Protein AF-A0A497CEZ8-F1 (afdb_monomer)

Nearest PDB structures (foldseek):
  3cg0-assembly2_D  TM=9.594E-01  e=6.371E-15  Oleidesulfovibrio alaskensis G20
  6oec-assembly3_I  TM=8.276E-01  e=7.447E-12  Carboxydothermus hydrogenoformans Z-2901
  6oec-assembly2_F  TM=8.455E-01  e=1.167E-11  Carboxydothermus hydrogenoformans Z-2901
  6c40-assembly1_D-2  TM=9.184E-01  e=1.624E-10  Thermotoga maritima MSB8
  6oec-assembly4_K  TM=8.375E-01  e=3.709E-11  Carboxydothermus hydrogenoformans Z-2901

pLDDT: mean 87.85, std 12.71, range [34.12, 98.44]

Solvent-accessible surface area (backbone atoms only — not comparable to full-atom values): 10822 Å² total; per-residue (Å²): 135,85,84,74,83,71,77,64,54,32,33,36,37,31,35,57,50,64,68,60,40,50,51,52,46,51,48,42,45,76,72,62,35,42,67,79,48,76,32,47,29,16,66,52,40,42,56,47,41,75,73,66,62,42,68,32,34,42,30,29,51,79,29,48,77,95,35,32,25,53,61,25,47,46,53,33,38,75,74,67,70,38,46,38,31,38,40,38,77,85,84,49,69,69,59,53,58,57,44,55,76,57,65,56,49,36,76,46,57,64,81,77,49,63,68,59,51,50,54,43,49,55,51,21,52,51,51,48,52,51,55,51,50,50,53,50,51,53,50,50,52,50,54,50,54,59,65,44,89,58,65,45,74,44,56,55,97,85,41,30,22,72,43,50,23,64,49,28,22,70,74,54,71,44,51,48,90,75,40,48,73,34,52,44,74,81,61,50,77,83,77,76,83,79,126

Sequence (195 aa):
MNENNEIETRILIAEDELIVGKSIRNTLTSLGYNVLGIVTSGEEVVRQAGKMLPDIVLMDIKLKGEVDGIEATHQIQCHFNIPVIYLTDFSDDAILQRAKLTEPFGYTIKPINGRELLTTIEMALYRHKLETRLKESEQWLNATLHSIGDAVIATDNIGQIIFINPVAEGLTGWKQADAVGRDLAEVFHVVNEIS

Secondary structure (DSSP, 8-state):
---------EEEEE-S-HHHHHHHHHHHHHTT-EEEEEE-BHHHHHHHHHHH--SEEEEESS-BSSS-HHHHHHHHHHHH---EEEEE-S--HHHHHHHHTT--SEEEESSPPHHHHHHHHHHHHHHHHHHHHHHHHHHHHHHHHHH-SS--EEE-TTSBEEEE-HHHHHHH---HHHHTTSBHHHH--------

Structure (mmCIF, N/CA/C/O backbone):
data_AF-A0A497CEZ8-F1
#
_entry.id   AF-A0A497CEZ8-F1
#
loop_
_atom_site.group_PDB
_atom_site.id
_atom_site.type_symbol
_atom_site.label_atom_id
_atom_site.label_alt_id
_atom_site.label_comp_id
_atom_site.label_asym_id
_atom_site.label_entity_id
_atom_site.label_seq_id
_atom_site.pdbx_PDB_ins_code
_atom_site.Cartn_x
_atom_site.Cartn_y
_atom_site.Cartn_z
_atom_site.occupancy
_atom_site.B_iso_or_equiv
_atom_site.auth_seq_id
_atom_site.auth_comp_id
_atom_site.auth_asym_id
_atom_site.auth_atom_id
_atom_site.pdbx_PDB_model_num
ATOM 1 N N . MET A 1 1 ? -19.338 29.079 -9.165 1.00 34.38 1 MET A N 1
ATOM 2 C CA . MET A 1 1 ? -19.866 27.877 -8.489 1.00 34.38 1 MET A CA 1
ATOM 3 C C . MET A 1 1 ? -18.941 26.761 -8.917 1.00 34.38 1 MET A C 1
ATOM 5 O O . MET A 1 1 ? -18.851 26.510 -10.109 1.00 34.38 1 MET A O 1
ATOM 9 N N . ASN A 1 2 ? -18.113 26.275 -7.995 1.00 34.12 2 ASN A N 1
ATOM 10 C CA . ASN A 1 2 ? -16.998 25.388 -8.314 1.00 34.12 2 ASN A CA 1
ATOM 11 C C . ASN A 1 2 ? -17.513 23.951 -8.389 1.00 34.12 2 ASN A C 1
ATOM 13 O O . ASN A 1 2 ? -17.847 23.373 -7.361 1.00 34.12 2 ASN A O 1
ATOM 17 N N . GLU A 1 3 ? -17.565 23.393 -9.593 1.00 41.97 3 GLU A N 1
ATOM 18 C CA . GLU A 1 3 ? -17.716 21.956 -9.822 1.00 41.97 3 GLU A CA 1
ATOM 19 C C . GLU A 1 3 ? -16.319 21.324 -9.896 1.00 41.97 3 GLU A C 1
ATOM 21 O O . GLU A 1 3 ? -15.854 20.916 -10.955 1.00 41.97 3 GLU A O 1
ATOM 26 N N . ASN A 1 4 ? -15.619 21.270 -8.761 1.00 41.50 4 ASN A N 1
ATOM 27 C CA . ASN A 1 4 ? -14.572 20.268 -8.581 1.00 41.50 4 ASN A CA 1
ATOM 28 C C . ASN A 1 4 ? -15.264 19.063 -7.958 1.00 41.50 4 ASN A C 1
ATOM 30 O O . ASN A 1 4 ? -15.495 19.026 -6.753 1.00 41.50 4 ASN A O 1
ATOM 34 N N . ASN A 1 5 ? -15.653 18.106 -8.795 1.00 42.56 5 ASN A N 1
ATOM 35 C CA . ASN A 1 5 ? -16.076 16.791 -8.339 1.00 42.56 5 ASN A CA 1
ATOM 36 C C . ASN A 1 5 ? -14.821 16.057 -7.829 1.00 42.56 5 ASN A C 1
ATOM 38 O O . ASN A 1 5 ? -14.228 15.255 -8.549 1.00 42.56 5 ASN A O 1
ATOM 42 N N . GLU A 1 6 ? -14.334 16.429 -6.642 1.00 60.81 6 GLU A N 1
ATOM 43 C CA . GLU A 1 6 ? -13.279 15.686 -5.956 1.00 60.81 6 GLU A CA 1
ATOM 44 C C . GLU A 1 6 ? -13.841 14.302 -5.639 1.00 60.81 6 GLU A C 1
ATOM 46 O O . GLU A 1 6 ? -14.823 14.163 -4.913 1.00 60.81 6 GLU A O 1
ATOM 51 N N . ILE A 1 7 ? -13.263 13.276 -6.265 1.00 65.25 7 ILE A N 1
ATOM 52 C CA . ILE A 1 7 ? -13.633 11.889 -5.999 1.00 65.25 7 ILE A CA 1
ATOM 53 C C . ILE A 1 7 ? -13.328 11.627 -4.525 1.00 65.25 7 ILE A C 1
ATOM 55 O O . ILE A 1 7 ? -12.172 11.672 -4.102 1.00 65.25 7 ILE A O 1
ATOM 59 N N . GLU A 1 8 ? -14.382 11.388 -3.750 1.00 85.94 8 GLU A N 1
ATOM 60 C CA . GLU A 1 8 ? -14.285 11.096 -2.326 1.00 85.94 8 GLU A CA 1
ATOM 61 C C . GLU A 1 8 ? -13.485 9.802 -2.145 1.00 85.94 8 GLU A C 1
ATOM 63 O O . GLU A 1 8 ? -13.902 8.732 -2.593 1.00 85.94 8 GLU A O 1
ATOM 68 N N . THR A 1 9 ? -12.307 9.909 -1.530 1.00 95.00 9 THR A N 1
ATOM 69 C CA . THR A 1 9 ? -11.383 8.780 -1.372 1.00 95.00 9 THR A CA 1
ATOM 70 C C . THR A 1 9 ? -12.036 7.678 -0.535 1.00 95.00 9 THR A C 1
ATOM 72 O O . THR A 1 9 ? -12.517 7.917 0.578 1.00 95.00 9 THR A O 1
ATOM 75 N N . ARG A 1 10 ? -12.045 6.462 -1.085 1.00 97.62 10 ARG A N 1
ATOM 76 C CA . ARG A 1 10 ? -12.725 5.276 -0.562 1.00 97.62 10 ARG A CA 1
ATOM 77 C C . ARG A 1 10 ? -11.764 4.425 0.255 1.00 97.62 10 ARG A C 1
ATOM 79 O O . ARG A 1 10 ? -10.815 3.856 -0.278 1.00 97.62 10 ARG A O 1
ATOM 86 N N . ILE A 1 11 ? -12.049 4.281 1.542 1.00 98.12 11 ILE A N 1
ATOM 87 C CA . ILE A 1 11 ? -11.175 3.611 2.505 1.00 98.12 11 ILE A CA 1
ATOM 88 C C . ILE A 1 11 ? -11.836 2.337 3.023 1.00 98.12 11 ILE A C 1
ATOM 90 O O . ILE A 1 11 ? -12.992 2.353 3.452 1.00 98.12 11 ILE A O 1
ATOM 94 N N . LEU A 1 12 ? -11.088 1.236 3.033 1.00 98.44 12 LEU A N 1
ATOM 95 C CA . LEU A 1 12 ? -11.460 0.013 3.747 1.00 98.44 12 LEU A CA 1
ATOM 96 C C . LEU A 1 12 ? -10.623 -0.104 5.026 1.00 98.44 12 LEU A C 1
ATOM 98 O O . LEU A 1 12 ? -9.414 0.109 4.995 1.00 98.44 12 LEU A O 1
ATOM 102 N N . ILE A 1 13 ? -11.260 -0.442 6.148 1.00 98.00 13 ILE A N 1
ATOM 103 C CA . ILE A 1 13 ? -10.585 -0.596 7.443 1.00 98.00 13 ILE A CA 1
ATOM 104 C C . ILE A 1 13 ? -10.602 -2.069 7.837 1.00 98.00 13 ILE A C 1
ATOM 106 O O . ILE A 1 13 ? -11.680 -2.658 7.907 1.00 98.00 13 ILE A O 1
ATOM 110 N N . ALA A 1 14 ? -9.442 -2.636 8.148 1.00 97.12 14 ALA A N 1
ATOM 111 C CA . ALA A 1 14 ? -9.300 -3.951 8.753 1.00 97.12 14 ALA A CA 1
ATOM 112 C C . ALA A 1 14 ? -8.812 -3.815 10.197 1.00 97.12 14 ALA A C 1
ATOM 114 O O . ALA A 1 14 ? -7.693 -3.378 10.442 1.00 97.12 14 ALA A O 1
ATOM 115 N N . GLU A 1 15 ? -9.680 -4.154 11.141 1.00 95.50 15 GLU A N 1
ATOM 116 C CA . GLU A 1 15 ? -9.483 -3.979 12.578 1.00 95.50 15 GLU A CA 1
ATOM 117 C C . GLU A 1 15 ? -10.325 -5.029 13.308 1.00 95.50 15 GLU A C 1
ATOM 119 O O . GLU A 1 15 ? -11.539 -5.113 13.095 1.00 95.50 15 GLU A O 1
ATOM 124 N N . ASP A 1 16 ? -9.703 -5.848 14.154 1.00 93.94 16 ASP A N 1
ATOM 125 C CA . ASP A 1 16 ? -10.392 -6.947 14.834 1.00 93.94 16 ASP A CA 1
ATOM 126 C C . ASP A 1 16 ? -11.248 -6.453 16.020 1.00 93.94 16 ASP A C 1
ATOM 128 O O . ASP A 1 16 ? -12.229 -7.104 16.404 1.00 93.94 16 ASP A O 1
ATOM 132 N N . GLU A 1 17 ? -10.935 -5.272 16.559 1.00 93.00 17 GLU A N 1
ATOM 133 C CA . GLU A 1 17 ? -11.707 -4.581 17.585 1.00 93.00 17 GLU A CA 1
ATOM 134 C C . GLU A 1 17 ? -12.710 -3.578 16.990 1.00 93.00 17 GLU A C 1
ATOM 136 O O . GLU A 1 17 ? -12.404 -2.424 16.678 1.00 93.00 17 GLU A O 1
ATOM 141 N N . LEU A 1 18 ? -13.989 -3.967 16.921 1.00 91.38 18 LEU A N 1
ATOM 142 C CA . LEU A 1 18 ? -15.053 -3.132 16.337 1.00 91.38 18 LEU A CA 1
ATOM 143 C C . LEU A 1 18 ? -15.169 -1.725 16.946 1.00 91.38 18 LEU A C 1
ATOM 145 O O . LEU A 1 18 ? -15.610 -0.802 16.262 1.00 91.38 18 LEU A O 1
ATOM 149 N N . ILE A 1 19 ? -14.837 -1.543 18.226 1.00 93.88 19 ILE A N 1
ATOM 150 C CA . ILE A 1 19 ? -14.881 -0.225 18.879 1.00 93.88 19 ILE A CA 1
ATOM 151 C C . ILE A 1 19 ? -13.784 0.679 18.310 1.00 93.88 19 ILE A C 1
ATOM 153 O O . ILE A 1 19 ? -14.072 1.819 17.938 1.00 93.88 19 ILE A O 1
ATOM 157 N N . VAL A 1 20 ? -12.563 0.151 18.182 1.00 93.00 20 VAL A N 1
ATOM 158 C CA . VAL A 1 20 ? -11.427 0.848 17.572 1.00 93.00 20 VAL A CA 1
ATOM 159 C C . VAL A 1 20 ? -11.763 1.177 16.120 1.00 93.00 20 VAL A C 1
ATOM 161 O O . VAL A 1 20 ? -11.738 2.346 15.741 1.00 93.00 20 VAL A O 1
ATOM 164 N N . GLY A 1 21 ? -12.246 0.202 15.345 1.00 94.69 21 GLY A N 1
ATOM 165 C CA . GLY A 1 21 ? -12.609 0.413 13.941 1.00 94.69 21 GLY A CA 1
ATOM 166 C C . GLY A 1 21 ? -13.691 1.482 13.757 1.00 94.69 21 GLY A C 1
ATOM 167 O O . GLY A 1 21 ? -13.606 2.318 12.856 1.00 94.69 21 GLY A O 1
ATOM 168 N N . LYS A 1 22 ? -14.702 1.521 14.640 1.00 95.75 22 LYS A N 1
ATOM 169 C CA . LYS A 1 22 ? -15.736 2.573 14.633 1.00 95.75 22 LYS A CA 1
ATOM 170 C C . LYS A 1 22 ? -15.159 3.948 14.965 1.00 95.75 22 LYS A C 1
ATOM 172 O O . LYS A 1 22 ? -15.581 4.925 14.352 1.00 95.75 22 LYS A O 1
ATOM 177 N N . SER A 1 23 ? -14.218 4.026 15.905 1.00 94.38 23 SER A N 1
ATOM 178 C CA . SER A 1 23 ? -13.517 5.269 16.243 1.00 94.38 23 SER A CA 1
ATOM 179 C C . SER A 1 23 ? -12.753 5.812 15.033 1.00 94.38 23 SER A C 1
ATOM 181 O O . SER A 1 23 ? -12.954 6.958 14.636 1.00 94.38 23 SER A O 1
ATOM 183 N N . ILE A 1 24 ? -11.975 4.952 14.368 1.00 94.44 24 ILE A N 1
ATOM 184 C CA . ILE A 1 24 ? -11.211 5.298 13.161 1.00 94.44 24 ILE A CA 1
ATOM 185 C C . ILE A 1 24 ? -12.146 5.766 12.050 1.00 94.44 24 ILE A C 1
ATOM 187 O O . ILE A 1 24 ? -11.930 6.824 11.461 1.00 94.44 24 ILE A O 1
ATOM 191 N N . ARG A 1 25 ? -13.229 5.020 11.800 1.00 96.06 25 ARG A N 1
ATOM 192 C CA . ARG A 1 25 ? -14.236 5.400 10.809 1.00 96.06 25 ARG A CA 1
ATOM 193 C C . ARG A 1 25 ? -14.814 6.783 11.085 1.00 96.06 25 ARG A C 1
ATOM 195 O O . ARG A 1 25 ? -14.951 7.563 10.149 1.00 96.06 25 ARG A O 1
ATOM 202 N N . ASN A 1 26 ? -15.168 7.087 12.332 1.00 94.81 26 ASN A N 1
ATOM 203 C CA . ASN A 1 26 ? -15.728 8.391 12.686 1.00 94.81 26 ASN A CA 1
ATOM 204 C C . ASN A 1 26 ? -14.718 9.515 12.420 1.00 94.81 26 ASN A C 1
ATOM 206 O O . ASN A 1 26 ? -15.088 10.531 11.834 1.00 94.81 26 ASN A O 1
ATOM 210 N N . THR A 1 27 ? -13.448 9.306 12.780 1.00 93.19 27 THR A N 1
ATOM 211 C CA . THR A 1 27 ? -12.358 10.243 12.475 1.00 93.19 27 THR A CA 1
ATOM 212 C C . THR A 1 27 ? -12.236 10.465 10.968 1.00 93.19 27 THR A C 1
ATOM 214 O O . THR A 1 27 ? -12.302 11.604 10.521 1.00 93.19 27 THR A O 1
ATOM 217 N N . LEU A 1 28 ? -12.156 9.400 10.169 1.00 94.25 28 LEU A N 1
ATOM 218 C CA . LEU A 1 28 ? -12.064 9.48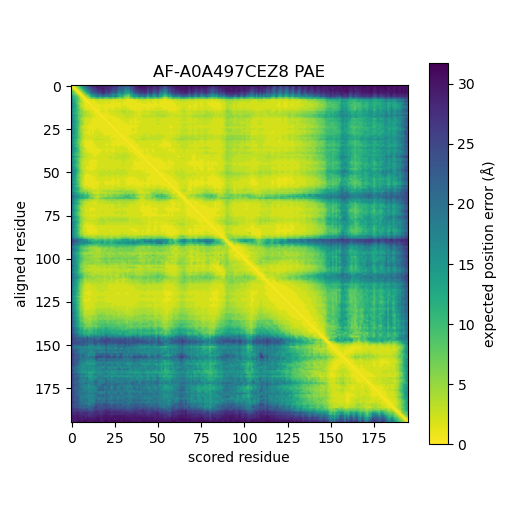6 8.706 1.00 94.25 28 LEU A CA 1
ATOM 219 C C . LEU A 1 28 ? -13.271 10.177 8.070 1.00 94.25 28 LEU A C 1
ATOM 221 O O . LEU A 1 28 ? -13.105 11.063 7.238 1.00 94.25 28 LEU A O 1
ATOM 225 N N . THR A 1 29 ? -14.478 9.827 8.509 1.00 94.38 29 THR A N 1
ATOM 226 C CA . THR A 1 29 ? -15.716 10.436 8.003 1.00 94.38 29 THR A CA 1
ATOM 227 C C . THR A 1 29 ? -15.741 11.936 8.312 1.00 94.38 29 THR A C 1
ATOM 229 O O . THR A 1 29 ? -16.125 12.736 7.467 1.00 94.38 29 THR A O 1
ATOM 232 N N . SER A 1 30 ? -15.272 12.350 9.498 1.00 92.00 30 S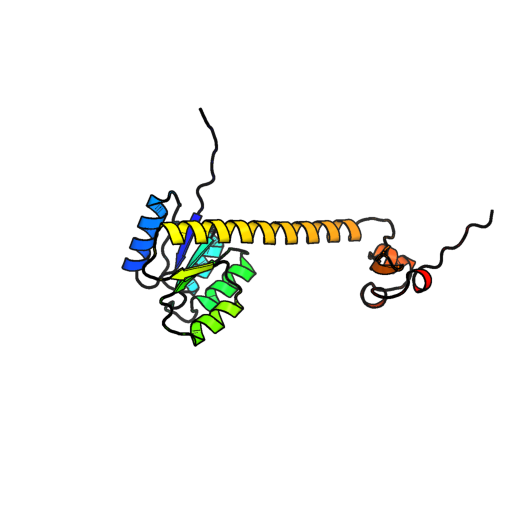ER A N 1
ATOM 233 C CA . SER A 1 30 ? -15.173 13.774 9.860 1.00 92.00 30 SER A CA 1
ATOM 234 C C . SER A 1 30 ? -14.137 14.552 9.041 1.00 92.00 30 SER A C 1
ATOM 236 O O . SER A 1 30 ? -14.226 15.774 8.949 1.00 92.00 30 SER A O 1
ATOM 238 N N . LEU A 1 31 ? -13.175 13.846 8.440 1.00 90.50 31 LEU A N 1
ATOM 239 C CA . LEU A 1 31 ? -12.157 14.396 7.547 1.00 90.50 31 LEU A CA 1
ATOM 240 C C . LEU A 1 31 ? -12.597 14.388 6.071 1.00 90.50 31 LEU A C 1
ATOM 242 O O . LEU A 1 31 ? -11.829 14.835 5.227 1.00 90.50 31 LEU A O 1
ATOM 246 N N . GLY A 1 32 ? -13.810 13.914 5.758 1.00 92.38 32 GLY A N 1
ATOM 247 C CA . GLY A 1 32 ? -14.349 13.888 4.393 1.00 92.38 32 GLY A CA 1
ATOM 248 C C . GLY A 1 32 ? -13.989 12.639 3.582 1.00 92.38 32 GLY A C 1
ATOM 249 O O . GLY A 1 32 ? -14.060 12.673 2.360 1.00 92.38 32 GLY A O 1
ATOM 250 N N . TYR A 1 33 ? -13.579 11.550 4.239 1.00 95.38 33 TYR A N 1
ATOM 251 C CA . TYR A 1 33 ? -13.316 10.269 3.579 1.00 95.38 33 TYR A CA 1
ATOM 252 C C . TYR A 1 33 ? -14.543 9.353 3.573 1.00 95.38 33 TYR A C 1
ATOM 254 O O . TYR A 1 33 ? -15.262 9.249 4.572 1.00 95.38 33 TYR A O 1
ATOM 262 N N . ASN A 1 34 ? -14.703 8.578 2.497 1.00 96.69 34 ASN A N 1
ATOM 263 C CA . ASN A 1 34 ? -15.745 7.564 2.383 1.00 96.69 34 ASN A CA 1
ATOM 264 C C . ASN A 1 34 ? -15.246 6.214 2.910 1.00 96.69 34 ASN A C 1
ATOM 266 O O . ASN A 1 34 ? -14.458 5.526 2.261 1.00 96.69 34 ASN A O 1
ATOM 270 N N . VAL A 1 35 ? -15.721 5.796 4.081 1.00 97.38 35 VAL A N 1
ATOM 271 C CA . VAL A 1 35 ? -15.361 4.491 4.649 1.00 97.38 35 VAL A CA 1
ATOM 272 C C . VAL A 1 35 ? -16.331 3.412 4.171 1.00 97.38 35 VAL A C 1
ATOM 274 O O . VAL A 1 35 ? -17.481 3.360 4.604 1.00 97.38 35 VAL A O 1
ATOM 277 N N . LEU A 1 36 ? -15.837 2.498 3.335 1.00 97.31 36 LEU A N 1
ATOM 278 C CA . LEU A 1 36 ? -16.630 1.436 2.706 1.00 97.31 36 LEU A CA 1
ATOM 279 C C . LEU A 1 36 ? -17.118 0.374 3.693 1.00 97.31 36 LEU A C 1
ATOM 281 O O . LEU A 1 36 ? -18.164 -0.243 3.494 1.00 97.31 36 LEU A O 1
ATOM 285 N N . GLY A 1 37 ? -16.346 0.135 4.750 1.00 96.50 37 GLY A N 1
ATOM 286 C CA . GLY A 1 37 ? -16.647 -0.886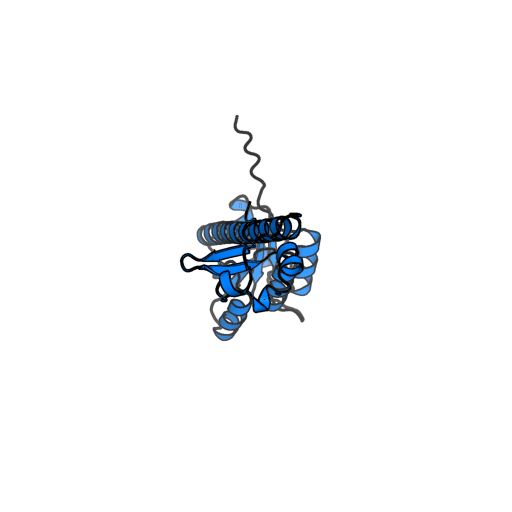 5.736 1.00 96.50 37 GLY A CA 1
ATOM 287 C C . GLY A 1 37 ? -15.524 -1.075 6.744 1.00 96.50 37 GLY A C 1
ATOM 288 O O . GLY A 1 37 ? -14.417 -0.562 6.578 1.00 96.50 37 GLY A O 1
ATOM 289 N N . ILE A 1 38 ? -15.844 -1.824 7.796 1.00 97.81 38 ILE A N 1
ATOM 290 C CA . ILE A 1 38 ? -14.877 -2.330 8.769 1.00 97.81 38 ILE A CA 1
ATOM 291 C C . ILE A 1 38 ? -14.945 -3.850 8.691 1.00 97.81 38 ILE A C 1
ATOM 293 O O . ILE A 1 38 ? -16.027 -4.424 8.834 1.00 97.81 38 ILE A O 1
ATOM 297 N N . VAL A 1 39 ? -13.804 -4.479 8.459 1.00 96.94 39 VAL A N 1
ATOM 298 C CA . VAL A 1 39 ? -13.630 -5.931 8.438 1.00 96.94 39 VAL A CA 1
ATOM 299 C C . VAL A 1 39 ? -12.720 -6.344 9.587 1.00 96.94 39 VAL A C 1
ATOM 301 O O . VAL A 1 39 ? -11.915 -5.544 10.047 1.00 96.94 39 VAL A O 1
ATOM 304 N N . THR A 1 40 ? -12.860 -7.574 10.076 1.00 95.50 40 THR A N 1
ATOM 305 C CA . THR A 1 40 ? -12.240 -7.998 11.346 1.00 95.50 40 THR A CA 1
ATOM 306 C C . THR A 1 40 ? -11.251 -9.160 11.202 1.00 95.50 40 THR A C 1
ATOM 308 O O . THR A 1 40 ? -10.800 -9.688 12.216 1.00 95.50 40 THR A O 1
ATOM 311 N N . SER A 1 41 ? -10.951 -9.608 9.976 1.00 95.56 41 SER A N 1
ATOM 312 C CA . SER A 1 41 ? -9.997 -10.695 9.700 1.00 95.56 41 SER A CA 1
ATOM 313 C C . SER A 1 41 ? -9.209 -10.452 8.409 1.00 95.56 41 SER A C 1
ATOM 315 O O . SER A 1 41 ? -9.663 -9.701 7.535 1.00 95.56 41 SER A O 1
ATOM 317 N N . GLY A 1 42 ? -8.042 -11.094 8.288 1.00 95.00 42 GLY A N 1
ATOM 318 C CA . GLY A 1 42 ? -7.172 -10.985 7.113 1.00 95.00 42 GLY A CA 1
ATOM 319 C C . GLY A 1 42 ? -7.810 -11.546 5.837 1.00 95.00 42 GLY A C 1
ATOM 320 O O . GLY A 1 42 ? -7.711 -10.961 4.761 1.00 95.00 42 GLY A O 1
ATOM 321 N N . GLU A 1 43 ? -8.557 -12.641 5.942 1.00 95.81 43 GLU A N 1
ATOM 322 C CA . GLU A 1 43 ? -9.239 -13.254 4.798 1.00 95.81 43 GLU A CA 1
ATOM 323 C C . GLU A 1 43 ? -10.375 -12.359 4.287 1.00 95.81 43 GLU A C 1
ATOM 325 O O . GLU A 1 43 ? -10.608 -12.232 3.080 1.00 95.81 43 GLU A O 1
ATOM 330 N N . GLU A 1 44 ? -11.090 -11.711 5.211 1.00 96.12 44 GLU A N 1
ATOM 331 C CA . GLU A 1 44 ? -12.191 -10.821 4.874 1.00 96.12 44 GLU A CA 1
ATOM 332 C C . GLU A 1 44 ? -11.695 -9.565 4.158 1.00 96.12 44 GLU A C 1
ATOM 334 O O . GLU A 1 44 ? -12.293 -9.167 3.155 1.00 96.12 44 GLU A O 1
ATOM 339 N N . VAL A 1 45 ? -10.601 -8.953 4.628 1.00 97.19 45 VAL A N 1
ATOM 340 C CA . VAL A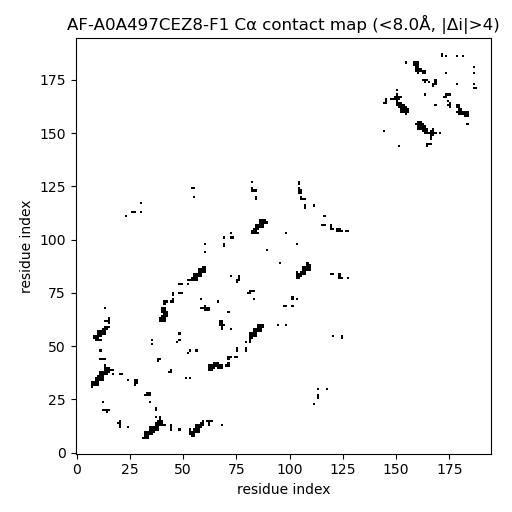 1 45 ? -10.058 -7.742 3.994 1.00 97.19 45 VAL A CA 1
ATOM 341 C C . VAL A 1 45 ? -9.566 -8.016 2.580 1.00 97.19 45 VAL A C 1
ATOM 343 O O . VAL A 1 45 ? -9.914 -7.250 1.685 1.00 97.19 45 VAL A O 1
ATOM 346 N N . VAL A 1 46 ? -8.870 -9.131 2.335 1.00 97.12 46 VAL A N 1
ATOM 347 C CA . VAL A 1 46 ? -8.439 -9.515 0.979 1.00 97.12 46 VAL A CA 1
ATOM 348 C C . VAL A 1 46 ? -9.656 -9.688 0.067 1.00 97.12 46 VAL A C 1
ATOM 350 O O . VAL A 1 46 ? -9.709 -9.138 -1.037 1.00 97.12 46 VAL A O 1
ATOM 353 N N . ARG A 1 47 ? -10.688 -10.393 0.548 1.00 97.12 47 ARG A N 1
ATOM 354 C CA . ARG A 1 47 ? -11.918 -10.631 -0.216 1.00 97.12 47 ARG A CA 1
ATOM 355 C C . ARG A 1 47 ? -12.675 -9.341 -0.534 1.00 97.12 47 ARG A C 1
ATOM 357 O O . ARG A 1 47 ? -13.180 -9.194 -1.647 1.00 97.12 47 ARG A O 1
ATOM 364 N N . GLN A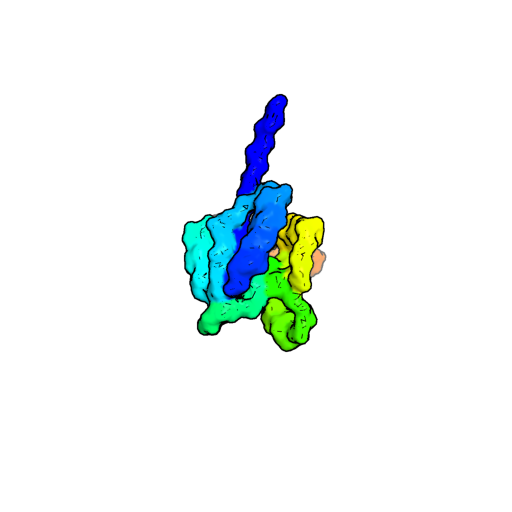 1 48 ? -12.817 -8.438 0.434 1.00 97.75 48 GLN A N 1
ATOM 365 C CA . GLN A 1 48 ? -13.544 -7.181 0.238 1.00 97.75 48 GLN A CA 1
ATOM 366 C C . GLN A 1 48 ? -12.742 -6.183 -0.593 1.00 97.75 48 GLN A C 1
ATOM 368 O O . GLN A 1 48 ? -13.334 -5.514 -1.436 1.00 97.75 48 GLN A O 1
ATOM 373 N N . ALA A 1 49 ? -11.417 -6.133 -0.440 1.00 97.75 49 ALA A N 1
ATOM 374 C CA . ALA A 1 49 ? -10.548 -5.309 -1.273 1.00 97.75 49 ALA A CA 1
ATOM 375 C C . ALA A 1 49 ? -10.709 -5.661 -2.760 1.00 97.75 49 ALA A C 1
ATOM 377 O O . ALA A 1 49 ? -10.957 -4.771 -3.568 1.00 97.75 49 ALA A O 1
ATOM 378 N N . GLY A 1 50 ? -10.708 -6.952 -3.112 1.00 96.88 50 GLY A N 1
ATOM 379 C CA . GLY A 1 50 ? -10.916 -7.387 -4.498 1.00 96.88 50 GLY A CA 1
ATOM 380 C C . GLY A 1 50 ? -12.319 -7.116 -5.057 1.00 96.88 50 GLY A C 1
ATOM 381 O O . GLY A 1 50 ? -12.480 -6.951 -6.263 1.00 96.88 50 GLY A O 1
ATOM 382 N N . LYS A 1 51 ? -13.350 -7.052 -4.202 1.00 97.12 51 LYS A N 1
ATOM 383 C CA . LYS A 1 51 ? -14.733 -6.754 -4.623 1.00 97.12 51 LYS A CA 1
ATOM 384 C C . LYS A 1 51 ? -15.007 -5.263 -4.752 1.00 97.12 51 LYS A C 1
ATOM 386 O O . LYS A 1 51 ? -15.731 -4.843 -5.649 1.00 97.12 51 LYS A O 1
ATOM 391 N N . MET A 1 52 ? -14.516 -4.486 -3.795 1.00 96.44 52 MET A N 1
ATOM 392 C CA . MET A 1 52 ? -14.867 -3.079 -3.648 1.00 96.44 52 MET A CA 1
ATOM 393 C C . MET A 1 52 ? -13.850 -2.146 -4.297 1.00 96.44 52 MET A C 1
ATOM 395 O O . MET A 1 52 ? -14.222 -1.006 -4.583 1.00 96.44 52 MET A O 1
ATOM 399 N N . LEU A 1 53 ? -12.615 -2.619 -4.504 1.00 96.19 53 LEU A N 1
ATOM 400 C CA . LEU A 1 53 ? -11.476 -1.856 -5.017 1.00 96.19 53 LEU A CA 1
ATOM 401 C C . LEU A 1 53 ? -11.369 -0.486 -4.319 1.00 96.19 53 LEU A C 1
ATOM 403 O O . LEU A 1 53 ? -11.653 0.539 -4.943 1.00 96.19 53 LEU A O 1
ATOM 407 N N . PRO A 1 54 ? -11.099 -0.459 -2.996 1.00 98.00 54 PRO A N 1
ATOM 408 C CA . PRO A 1 54 ? -10.848 0.788 -2.278 1.00 98.00 54 PRO A CA 1
ATOM 409 C C . PRO A 1 54 ? -9.600 1.494 -2.818 1.00 98.00 54 PRO A C 1
ATOM 411 O O . PRO A 1 54 ? -8.691 0.846 -3.332 1.00 98.00 54 PRO A O 1
ATOM 414 N N . ASP A 1 55 ? -9.535 2.810 -2.625 1.00 97.69 55 ASP A N 1
ATOM 415 C CA . ASP A 1 55 ? -8.360 3.613 -2.977 1.00 97.69 55 ASP A CA 1
ATOM 416 C C . ASP A 1 55 ? -7.200 3.367 -2.004 1.00 97.69 55 ASP A C 1
ATOM 418 O O . ASP A 1 55 ? -6.037 3.523 -2.365 1.00 97.69 55 ASP A O 1
ATOM 422 N N . ILE A 1 56 ? -7.509 2.988 -0.758 1.00 98.19 56 ILE A N 1
ATOM 423 C CA . ILE A 1 56 ? -6.524 2.659 0.274 1.00 98.19 56 ILE A CA 1
ATOM 424 C C . ILE A 1 56 ? -7.123 1.747 1.349 1.00 98.19 56 ILE A C 1
ATOM 426 O O . ILE A 1 56 ? -8.317 1.818 1.666 1.00 98.19 56 ILE A O 1
ATOM 430 N N . VAL A 1 57 ? -6.283 0.896 1.939 1.00 98.44 57 VAL A N 1
ATOM 431 C CA . VAL A 1 57 ? -6.644 0.055 3.088 1.00 98.44 57 VAL A CA 1
ATOM 432 C C . VAL A 1 57 ? -5.892 0.518 4.332 1.00 98.44 57 VAL A C 1
ATOM 434 O O . VAL A 1 57 ? -4.672 0.679 4.303 1.00 98.44 57 VAL A O 1
ATOM 437 N N . LEU A 1 58 ? -6.615 0.700 5.438 1.00 97.62 58 LEU A N 1
ATOM 438 C CA . LEU A 1 58 ? -6.022 0.799 6.770 1.00 97.62 58 LEU A CA 1
ATOM 439 C C . LEU A 1 58 ? -6.061 -0.580 7.418 1.00 97.62 58 LEU A C 1
ATOM 441 O O . LEU A 1 58 ? -7.138 -1.155 7.564 1.00 97.62 58 LEU A O 1
ATOM 445 N N . MET A 1 59 ? -4.901 -1.106 7.782 1.00 96.50 59 MET A N 1
ATOM 446 C CA . MET A 1 59 ? -4.728 -2.497 8.180 1.00 96.50 59 MET A CA 1
ATOM 447 C C . MET A 1 59 ? -4.132 -2.581 9.577 1.00 96.50 59 MET A C 1
ATOM 449 O O . MET A 1 59 ? -2.983 -2.192 9.771 1.00 96.50 59 MET A O 1
ATOM 453 N N . ASP A 1 60 ? -4.855 -3.131 10.546 1.00 94.25 60 ASP A N 1
ATOM 454 C CA . ASP A 1 60 ? -4.200 -3.605 11.761 1.00 94.25 60 ASP A CA 1
ATOM 455 C C . ASP A 1 60 ? -3.204 -4.713 11.409 1.00 94.25 60 ASP A C 1
ATOM 457 O O . ASP A 1 60 ? -3.514 -5.647 10.672 1.00 94.25 60 ASP A O 1
ATOM 461 N N . ILE A 1 61 ? -1.992 -4.612 11.941 1.00 90.88 61 ILE A N 1
ATOM 462 C CA . ILE A 1 61 ? -0.983 -5.651 11.784 1.00 90.88 61 ILE A CA 1
ATOM 463 C C . ILE A 1 61 ? -1.437 -6.965 12.446 1.00 90.88 61 ILE A C 1
ATOM 465 O O . ILE A 1 61 ? -1.177 -8.052 11.920 1.00 90.88 61 ILE A O 1
ATOM 469 N N . LYS A 1 62 ? -2.119 -6.885 13.594 1.00 88.88 62 LYS A N 1
ATOM 470 C CA . LYS A 1 62 ? -2.572 -8.044 14.371 1.00 88.88 62 LYS A CA 1
ATOM 471 C C . LYS A 1 62 ? -4.049 -8.322 14.103 1.00 88.88 62 LYS A C 1
ATOM 473 O O . LYS A 1 62 ? -4.914 -7.966 14.891 1.00 88.88 62 LYS A O 1
ATOM 478 N N . LEU A 1 63 ? -4.336 -9.022 13.011 1.00 88.81 63 LEU A N 1
ATOM 479 C CA . LEU A 1 63 ? -5.683 -9.529 12.745 1.00 88.81 63 LEU A CA 1
ATOM 480 C C . LEU A 1 63 ? -5.875 -10.946 13.281 1.00 88.81 63 LEU A C 1
ATOM 482 O O . LEU A 1 63 ? -4.943 -11.747 13.353 1.00 88.81 63 LEU A O 1
ATOM 486 N N . LYS A 1 64 ? -7.122 -11.255 13.637 1.00 84.06 64 LYS A N 1
ATOM 487 C CA . LYS A 1 64 ? -7.562 -12.618 13.941 1.00 84.06 64 LYS A CA 1
ATOM 488 C C . LYS A 1 64 ? -7.734 -13.406 12.640 1.00 84.06 64 LYS A C 1
ATOM 490 O O . LYS A 1 64 ? -8.166 -12.837 11.641 1.00 84.06 64 LYS A O 1
ATOM 495 N N . GLY A 1 65 ? -7.493 -14.715 12.695 1.00 84.38 65 GLY A N 1
ATOM 496 C CA . GLY A 1 65 ? -7.662 -15.625 11.557 1.00 84.38 65 GLY A CA 1
ATOM 497 C C . GLY A 1 65 ? -6.424 -16.481 11.310 1.00 84.38 65 GLY A C 1
ATOM 498 O O . GLY A 1 65 ? -5.527 -16.539 12.152 1.00 84.38 65 GLY A O 1
ATOM 499 N N . GLU A 1 66 ? -6.406 -17.155 10.163 1.00 86.19 66 GLU A N 1
ATOM 500 C CA . GLU A 1 66 ? -5.220 -17.848 9.646 1.00 86.19 66 GLU A CA 1
ATOM 501 C C . GLU A 1 66 ? -4.285 -16.861 8.938 1.00 86.19 66 GLU A C 1
ATOM 503 O O . GLU A 1 66 ? -3.065 -17.024 8.966 1.00 86.19 66 GLU A O 1
ATOM 508 N N . VAL A 1 67 ? -4.864 -15.816 8.341 1.00 89.25 67 VAL A N 1
ATOM 509 C CA . VAL A 1 67 ? -4.156 -14.737 7.653 1.00 89.25 67 VAL A CA 1
ATOM 510 C C . VAL A 1 67 ? -4.086 -13.514 8.569 1.00 89.25 67 VAL A C 1
ATOM 512 O O . VAL A 1 67 ? -5.110 -12.935 8.937 1.00 89.25 67 VAL A O 1
ATOM 515 N N . ASP A 1 68 ? -2.868 -13.105 8.930 1.00 91.81 68 ASP A N 1
ATOM 516 C CA . ASP A 1 68 ? -2.638 -11.863 9.670 1.00 91.81 68 ASP A CA 1
ATOM 517 C C . ASP A 1 68 ? -2.640 -10.631 8.742 1.00 91.81 68 ASP A C 1
ATOM 519 O O . ASP A 1 68 ? -2.761 -10.741 7.519 1.00 91.81 68 ASP A O 1
ATOM 523 N N . GLY A 1 69 ? -2.517 -9.431 9.318 1.00 93.25 69 GLY A N 1
ATOM 524 C CA . GLY A 1 69 ? -2.542 -8.189 8.544 1.00 93.25 69 GLY A CA 1
ATOM 525 C C . GLY A 1 69 ? -1.369 -8.038 7.573 1.00 93.25 69 GLY A C 1
ATOM 526 O O . GLY A 1 69 ? -1.501 -7.353 6.558 1.00 93.25 69 GLY A O 1
ATOM 527 N N . ILE A 1 70 ? -0.232 -8.685 7.845 1.00 93.88 70 ILE A N 1
ATOM 528 C CA . ILE A 1 70 ? 0.965 -8.593 7.002 1.00 93.88 70 ILE A CA 1
ATOM 529 C C . ILE A 1 70 ? 0.797 -9.462 5.762 1.00 93.88 70 ILE A C 1
ATOM 531 O O . ILE A 1 70 ? 0.984 -8.989 4.641 1.00 93.88 70 ILE A O 1
ATOM 535 N N . GLU A 1 71 ? 0.370 -10.706 5.952 1.00 94.94 71 GLU A N 1
ATOM 536 C CA . GLU A 1 71 ? 0.066 -11.614 4.850 1.00 94.94 71 GLU A CA 1
ATOM 537 C C . GLU A 1 71 ? -1.092 -11.073 3.992 1.00 94.94 71 GLU A C 1
ATOM 539 O O . GLU A 1 71 ? -1.004 -11.038 2.763 1.00 94.94 71 GLU A O 1
ATOM 544 N N . ALA A 1 72 ? -2.141 -10.536 4.626 1.00 96.31 72 ALA A N 1
ATOM 545 C CA . ALA A 1 72 ? -3.237 -9.876 3.919 1.00 96.31 72 ALA A CA 1
ATOM 546 C C . ALA A 1 72 ? -2.752 -8.692 3.064 1.00 96.31 72 ALA A C 1
ATOM 548 O O . ALA A 1 72 ? -3.191 -8.521 1.925 1.00 96.31 72 ALA A O 1
ATOM 549 N N . THR A 1 73 ? -1.828 -7.884 3.592 1.00 96.75 73 THR A N 1
ATOM 550 C CA . THR A 1 73 ? -1.245 -6.745 2.870 1.00 96.75 73 THR A CA 1
ATOM 551 C C . THR A 1 73 ? -0.484 -7.195 1.632 1.00 96.75 73 THR A C 1
ATOM 553 O O . THR A 1 73 ? -0.713 -6.642 0.556 1.00 96.75 73 THR A O 1
ATOM 556 N N . HIS A 1 74 ? 0.349 -8.232 1.757 1.00 95.31 74 HIS A N 1
ATOM 557 C CA . HIS A 1 74 ? 1.076 -8.795 0.622 1.00 95.31 74 HIS A CA 1
ATOM 558 C C . HIS A 1 74 ? 0.116 -9.225 -0.497 1.00 95.31 74 HIS A C 1
ATOM 560 O O . HIS A 1 74 ? 0.282 -8.842 -1.657 1.00 95.31 74 HIS A O 1
ATOM 566 N N . GLN A 1 75 ? -0.957 -9.939 -0.146 1.00 95.69 75 GLN A N 1
ATOM 567 C CA . GLN A 1 75 ? -1.961 -10.373 -1.117 1.00 95.69 75 GLN A CA 1
ATOM 568 C C . GLN A 1 75 ? -2.682 -9.192 -1.777 1.00 95.69 75 GLN A C 1
ATOM 570 O O . GLN A 1 75 ? -2.884 -9.210 -2.991 1.00 95.69 75 GLN A O 1
ATOM 575 N N . ILE A 1 76 ? -3.044 -8.156 -1.016 1.00 96.75 76 ILE A N 1
ATOM 576 C CA . ILE A 1 76 ? -3.735 -6.973 -1.546 1.00 96.75 76 ILE A CA 1
ATOM 577 C C . ILE A 1 76 ? -2.848 -6.198 -2.527 1.00 96.75 76 ILE A C 1
ATOM 579 O O . ILE A 1 76 ? -3.304 -5.836 -3.615 1.00 96.75 76 ILE A O 1
ATOM 583 N N . GLN A 1 77 ? -1.581 -5.979 -2.178 1.00 93.44 77 GLN A N 1
ATOM 584 C CA . GLN A 1 77 ? -0.631 -5.269 -3.034 1.00 93.44 77 GLN A CA 1
ATOM 585 C C . GLN A 1 77 ? -0.355 -6.044 -4.327 1.00 93.44 77 GLN A C 1
ATOM 587 O O . GLN A 1 77 ? -0.422 -5.464 -5.410 1.00 93.44 77 GLN A O 1
ATOM 592 N N . CYS A 1 78 ? -0.108 -7.356 -4.239 1.00 92.56 78 CYS A N 1
ATOM 593 C CA . CYS A 1 78 ? 0.208 -8.176 -5.409 1.00 92.56 78 CYS A CA 1
ATOM 594 C C . CYS A 1 78 ? -0.975 -8.356 -6.370 1.00 92.56 78 CYS A C 1
ATOM 596 O O . CYS A 1 78 ? -0.771 -8.342 -7.583 1.00 92.56 78 CYS A O 1
ATOM 598 N N . HIS A 1 79 ? -2.197 -8.531 -5.857 1.00 94.81 79 HIS A N 1
ATOM 599 C CA . HIS A 1 79 ? -3.352 -8.867 -6.699 1.00 94.81 79 HIS A CA 1
ATOM 600 C C . HIS A 1 79 ? -4.157 -7.654 -7.157 1.00 94.81 79 HIS A C 1
ATOM 602 O O . HIS A 1 79 ? -4.749 -7.696 -8.235 1.00 94.81 79 HIS A O 1
ATOM 608 N N . PHE A 1 80 ? -4.207 -6.590 -6.353 1.00 95.50 80 PHE A N 1
ATOM 609 C CA . PHE A 1 80 ? -5.095 -5.455 -6.613 1.00 95.50 80 PHE A CA 1
ATOM 610 C C . PHE A 1 80 ? -4.355 -4.132 -6.792 1.00 95.50 80 PHE A C 1
ATOM 612 O O . PHE A 1 80 ? -4.982 -3.165 -7.211 1.00 95.50 80 PHE A O 1
ATOM 619 N N . ASN A 1 81 ? -3.044 -4.084 -6.512 1.00 94.31 81 ASN A N 1
ATOM 620 C CA . ASN A 1 81 ? -2.252 -2.855 -6.544 1.00 94.31 81 ASN A CA 1
ATOM 621 C C . ASN A 1 81 ? -2.907 -1.745 -5.701 1.00 94.31 81 ASN A C 1
ATOM 623 O O . ASN A 1 81 ? -3.029 -0.616 -6.154 1.00 94.31 81 ASN A O 1
ATOM 627 N N . ILE A 1 82 ? -3.381 -2.078 -4.496 1.00 97.31 82 ILE A N 1
ATOM 628 C CA . ILE A 1 82 ? -4.003 -1.115 -3.577 1.00 97.31 82 ILE A CA 1
ATOM 629 C C . ILE A 1 82 ? -2.984 -0.753 -2.487 1.00 97.31 82 ILE A C 1
ATOM 631 O O . ILE A 1 82 ? -2.387 -1.661 -1.897 1.00 97.31 82 ILE A O 1
ATOM 635 N N . PRO A 1 83 ? -2.771 0.541 -2.185 1.00 97.44 83 PRO A N 1
ATOM 636 C CA . PRO A 1 83 ? -1.874 0.942 -1.116 1.00 97.44 83 PRO A CA 1
ATOM 637 C C . PRO A 1 83 ? -2.447 0.578 0.255 1.00 97.44 83 PRO A C 1
ATOM 639 O O . PRO A 1 83 ? -3.649 0.682 0.509 1.00 97.44 83 PRO A O 1
ATOM 642 N N . VAL A 1 84 ? -1.558 0.178 1.163 1.00 97.81 84 VAL A N 1
ATOM 643 C CA . VAL A 1 84 ? -1.906 -0.202 2.535 1.00 97.81 84 VAL A CA 1
ATOM 644 C C . VAL A 1 84 ? -1.112 0.636 3.533 1.00 97.81 84 VAL A C 1
ATOM 646 O O . VAL A 1 84 ? 0.103 0.801 3.387 1.00 97.81 84 VAL A O 1
ATOM 649 N N . ILE A 1 85 ? -1.805 1.152 4.549 1.00 96.81 85 ILE A N 1
ATOM 650 C CA . ILE A 1 85 ? -1.220 1.776 5.740 1.00 96.81 85 ILE A CA 1
ATOM 651 C C . ILE A 1 85 ? -1.443 0.841 6.921 1.00 96.81 85 ILE A C 1
ATOM 653 O O . ILE A 1 85 ? -2.577 0.441 7.189 1.00 96.81 85 ILE A O 1
ATOM 657 N N . TYR A 1 86 ? -0.379 0.542 7.660 1.00 95.38 86 TYR A N 1
ATOM 658 C CA . TYR A 1 86 ? -0.500 -0.247 8.878 1.00 95.38 86 TYR A CA 1
ATOM 659 C C . TYR A 1 86 ? -0.911 0.592 10.083 1.00 95.38 86 TYR A C 1
ATOM 661 O O . TYR A 1 86 ? -0.387 1.682 10.311 1.00 95.38 86 TYR A O 1
ATOM 669 N N . LEU A 1 87 ? -1.784 0.024 10.904 1.00 92.31 87 LEU A N 1
ATOM 670 C CA . LEU A 1 87 ? -2.132 0.499 12.233 1.00 92.31 87 LEU A CA 1
ATOM 671 C C . LEU A 1 87 ? -1.341 -0.326 13.252 1.00 92.31 87 LEU A C 1
ATOM 673 O O . LEU A 1 87 ? -1.384 -1.554 13.218 1.00 92.31 87 LEU A O 1
ATOM 677 N N . THR A 1 88 ? -0.590 0.331 14.135 1.00 87.94 88 THR A N 1
ATOM 678 C CA . THR A 1 88 ? 0.345 -0.343 15.052 1.00 87.94 88 THR A CA 1
ATOM 679 C C . THR A 1 88 ? 0.294 0.219 16.472 1.00 87.94 88 THR A C 1
ATOM 681 O O . THR A 1 88 ? 0.118 1.418 16.668 1.00 87.94 88 THR A O 1
ATOM 684 N N . ASP A 1 89 ? 0.526 -0.644 17.463 1.00 86.06 89 ASP A N 1
ATOM 685 C CA . ASP A 1 89 ? 0.736 -0.266 18.870 1.00 86.06 89 ASP A CA 1
ATOM 686 C C . ASP A 1 89 ? 2.229 -0.074 19.226 1.00 86.06 89 ASP A C 1
ATOM 688 O O . ASP A 1 89 ? 2.561 0.145 20.388 1.00 86.06 89 ASP A O 1
ATOM 692 N N . PHE A 1 90 ? 3.151 -0.211 18.256 1.00 70.88 90 PHE A N 1
ATOM 693 C CA . PHE A 1 90 ? 4.621 -0.110 18.413 1.00 70.88 90 PHE A CA 1
ATOM 694 C C . PHE A 1 90 ? 5.275 -1.030 19.464 1.00 70.88 90 PHE A C 1
ATOM 696 O O . PHE A 1 90 ? 6.469 -0.922 19.730 1.00 70.88 90 PHE A O 1
ATOM 703 N N . SER A 1 91 ? 4.528 -1.965 20.047 1.00 68.12 91 SER A N 1
ATOM 704 C CA . SER A 1 91 ? 4.984 -2.777 21.180 1.00 68.12 91 SER A CA 1
ATOM 705 C C . SER A 1 91 ? 5.859 -3.982 20.809 1.00 68.12 91 SER A C 1
ATOM 707 O O . SER A 1 91 ? 6.366 -4.648 21.709 1.00 68.12 91 SER A O 1
ATOM 709 N N . ASP A 1 92 ? 6.046 -4.277 19.517 1.00 75.88 92 ASP A N 1
ATOM 710 C CA . ASP A 1 92 ? 6.722 -5.493 19.051 1.00 75.88 92 ASP A CA 1
ATOM 711 C C . ASP A 1 92 ? 7.610 -5.238 17.817 1.00 75.88 92 ASP A C 1
ATOM 713 O O . ASP A 1 92 ? 7.135 -5.119 16.682 1.00 75.88 92 ASP A O 1
ATOM 717 N N . ASP A 1 93 ? 8.923 -5.180 18.050 1.00 79.50 93 ASP A N 1
ATOM 718 C CA . ASP A 1 93 ? 9.929 -4.971 17.005 1.00 79.50 93 ASP A CA 1
ATOM 719 C C . ASP A 1 93 ? 9.957 -6.101 15.967 1.00 79.50 93 ASP A C 1
ATOM 721 O O . ASP A 1 93 ? 10.205 -5.837 14.789 1.00 79.50 93 ASP A O 1
ATOM 725 N N . ALA A 1 94 ? 9.689 -7.354 16.353 1.00 83.69 94 ALA A N 1
ATOM 726 C CA . ALA A 1 94 ? 9.722 -8.478 15.417 1.00 83.69 94 ALA A CA 1
ATOM 727 C C . ALA A 1 94 ? 8.594 -8.361 14.384 1.00 83.69 94 ALA A C 1
ATOM 729 O O . ALA A 1 94 ? 8.801 -8.587 13.188 1.00 83.69 94 ALA A O 1
ATOM 730 N N . ILE A 1 95 ? 7.418 -7.929 14.839 1.00 83.69 95 ILE A N 1
ATOM 731 C CA . ILE A 1 95 ? 6.266 -7.657 13.981 1.00 83.69 95 ILE A CA 1
ATOM 732 C C . ILE A 1 95 ? 6.553 -6.493 13.027 1.00 83.69 95 ILE A C 1
ATOM 734 O O . ILE A 1 95 ? 6.272 -6.601 11.833 1.00 83.69 95 ILE A O 1
ATOM 738 N N . LEU A 1 96 ? 7.172 -5.411 13.511 1.00 81.88 96 LEU A N 1
ATOM 739 C CA . LEU A 1 96 ? 7.558 -4.283 12.658 1.00 81.88 96 LEU A CA 1
ATOM 740 C C . LEU A 1 96 ? 8.587 -4.681 11.595 1.00 81.88 96 LEU A C 1
ATOM 742 O O . LEU A 1 96 ? 8.490 -4.228 10.456 1.00 81.88 96 LEU A O 1
ATOM 746 N N . GLN A 1 97 ? 9.561 -5.535 11.924 1.00 85.69 97 GLN A N 1
ATOM 747 C CA . GLN A 1 97 ? 10.524 -6.021 10.930 1.00 85.69 97 GLN A CA 1
ATOM 748 C C . GLN A 1 97 ? 9.850 -6.872 9.852 1.00 85.69 97 GLN A C 1
ATOM 750 O O . GLN A 1 97 ? 10.169 -6.716 8.676 1.00 85.69 97 GLN A O 1
ATOM 755 N N . ARG A 1 98 ? 8.877 -7.713 10.222 1.00 88.12 98 ARG A N 1
ATOM 756 C CA . ARG A 1 98 ? 8.101 -8.491 9.247 1.00 88.12 98 ARG A CA 1
ATOM 757 C C . ARG A 1 98 ? 7.230 -7.590 8.367 1.00 88.12 98 ARG A C 1
ATOM 759 O O . ARG A 1 98 ? 7.196 -7.785 7.159 1.00 88.12 98 ARG A O 1
ATOM 766 N N . ALA A 1 99 ? 6.594 -6.571 8.946 1.00 86.88 99 ALA A N 1
ATOM 767 C CA . ALA A 1 99 ? 5.767 -5.611 8.212 1.00 86.88 99 ALA A CA 1
ATOM 768 C C . ALA A 1 99 ? 6.565 -4.795 7.177 1.00 86.88 99 ALA A C 1
ATOM 770 O O . ALA A 1 99 ? 6.038 -4.454 6.123 1.00 86.88 99 ALA A O 1
ATOM 771 N N . LYS A 1 100 ? 7.853 -4.519 7.425 1.00 86.88 100 LYS A N 1
ATOM 772 C CA . LYS A 1 100 ? 8.717 -3.823 6.452 1.00 86.88 100 LYS A CA 1
ATOM 773 C C . LYS A 1 100 ? 8.917 -4.601 5.155 1.00 86.88 100 LYS A C 1
ATOM 775 O O . LYS A 1 100 ? 9.125 -3.973 4.123 1.00 86.88 100 LYS A O 1
ATOM 780 N N . LEU A 1 101 ? 8.837 -5.933 5.196 1.00 88.06 101 LEU A N 1
ATOM 781 C CA . LEU A 1 101 ? 9.028 -6.783 4.016 1.00 88.06 101 LEU A CA 1
ATOM 782 C C . LEU A 1 101 ? 7.919 -6.605 2.972 1.00 88.06 101 LEU A C 1
ATOM 784 O O . LEU A 1 101 ? 8.139 -6.910 1.807 1.00 88.06 101 LEU A O 1
ATOM 788 N N . THR A 1 102 ? 6.747 -6.100 3.369 1.00 88.00 102 THR A N 1
ATOM 789 C CA . THR A 1 102 ? 5.643 -5.798 2.446 1.00 88.00 102 THR A CA 1
ATOM 790 C C . THR A 1 102 ? 5.685 -4.357 1.930 1.00 88.00 102 THR A C 1
ATOM 792 O O . THR A 1 102 ? 4.709 -3.897 1.350 1.00 88.00 102 THR A O 1
ATOM 795 N N . GLU A 1 103 ? 6.755 -3.603 2.211 1.00 89.50 103 GLU A N 1
ATOM 796 C CA . GLU A 1 103 ? 6.962 -2.215 1.764 1.00 89.50 103 GLU A CA 1
ATOM 797 C C . GLU A 1 103 ? 5.691 -1.336 1.808 1.00 89.50 103 GLU A C 1
ATOM 799 O O . GLU A 1 103 ? 5.288 -0.751 0.798 1.00 89.50 103 GLU A O 1
ATOM 804 N N . PRO A 1 104 ? 5.014 -1.238 2.967 1.00 89.69 104 PRO A N 1
ATOM 805 C CA . PRO A 1 104 ? 3.739 -0.539 3.066 1.00 89.69 104 PRO A CA 1
ATOM 806 C C . PRO A 1 104 ? 3.880 0.944 2.720 1.00 89.69 104 PRO A C 1
ATOM 808 O O . PRO A 1 104 ? 4.960 1.545 2.785 1.00 89.69 104 PRO A O 1
ATOM 811 N N . PHE A 1 105 ? 2.749 1.562 2.390 1.00 93.00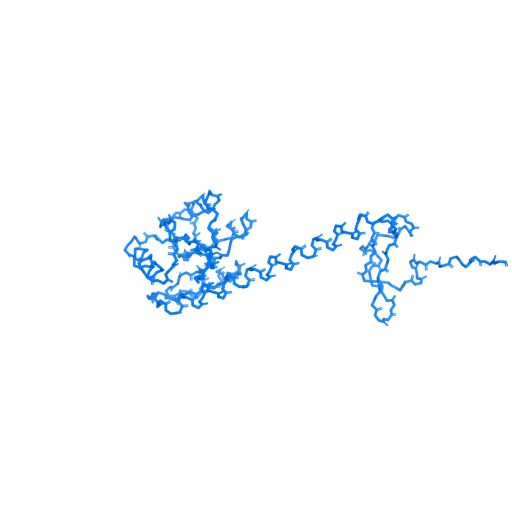 105 PHE A N 1
ATOM 812 C CA . PHE A 1 105 ? 2.704 2.969 2.001 1.00 93.00 105 PHE A CA 1
ATOM 813 C C . PHE A 1 105 ? 2.725 3.920 3.201 1.00 93.00 105 PHE A C 1
ATOM 815 O O . PHE A 1 105 ? 2.987 5.109 3.028 1.00 93.00 105 PHE A O 1
ATOM 822 N N . GLY A 1 106 ? 2.523 3.403 4.415 1.00 92.81 106 GLY A N 1
ATOM 823 C CA . GLY A 1 106 ? 2.666 4.162 5.650 1.00 92.81 106 GLY A CA 1
ATOM 824 C C . GLY A 1 106 ? 2.422 3.327 6.904 1.00 92.81 106 GLY A C 1
ATOM 825 O O . GLY A 1 106 ? 2.000 2.172 6.837 1.00 92.81 106 GLY A O 1
ATOM 826 N N . TYR A 1 107 ? 2.672 3.954 8.052 1.00 91.94 107 TYR A N 1
ATOM 827 C CA . TYR A 1 107 ? 2.369 3.430 9.381 1.00 91.94 107 TYR A CA 1
ATOM 828 C C . TYR A 1 107 ? 1.698 4.530 10.203 1.00 91.94 107 TYR A C 1
ATOM 830 O O . TYR A 1 107 ? 2.088 5.693 10.101 1.00 91.94 107 TYR A O 1
ATOM 838 N N . THR A 1 108 ? 0.736 4.159 11.042 1.00 91.12 108 THR A N 1
ATOM 839 C CA . THR A 1 108 ? 0.070 5.056 11.989 1.00 91.12 108 THR A CA 1
ATOM 840 C C . THR A 1 108 ? -0.030 4.383 13.353 1.00 91.12 108 THR A C 1
ATOM 842 O O . THR A 1 108 ? -0.376 3.204 13.456 1.00 91.12 108 THR A O 1
ATOM 845 N N . ILE A 1 109 ? 0.276 5.138 14.407 1.00 88.25 109 ILE A N 1
ATOM 846 C CA . ILE A 1 109 ? 0.276 4.635 15.785 1.00 88.25 109 ILE A CA 1
ATOM 847 C C . ILE A 1 109 ? -1.129 4.745 16.385 1.00 88.25 109 ILE A C 1
ATOM 849 O O . ILE A 1 109 ? -1.809 5.759 16.211 1.00 88.25 109 ILE A O 1
ATOM 853 N N . LYS A 1 110 ? -1.575 3.717 17.112 1.00 87.00 110 LYS A N 1
ATOM 854 C CA . LYS A 1 110 ? -2.788 3.788 17.936 1.00 87.00 110 LYS A CA 1
ATOM 855 C C . LYS A 1 110 ? -2.463 4.443 19.300 1.00 87.00 110 LYS A C 1
ATOM 857 O O . LYS A 1 110 ? -1.432 4.131 19.892 1.00 87.00 110 LYS A O 1
ATOM 862 N N . PRO A 1 111 ? -3.326 5.320 19.851 1.00 87.50 111 PRO A N 1
ATOM 863 C CA . PRO A 1 111 ? -4.610 5.768 19.316 1.00 87.50 111 PRO A CA 1
ATOM 864 C C . PRO A 1 111 ? -4.441 6.770 18.167 1.00 87.50 111 PRO A C 1
ATOM 866 O O . PRO A 1 111 ? -3.603 7.666 18.224 1.00 87.50 111 PRO A O 1
ATOM 869 N N . ILE A 1 112 ? -5.288 6.647 17.144 1.00 85.62 112 ILE A N 1
ATOM 870 C CA . ILE A 1 112 ? -5.104 7.405 15.907 1.00 85.62 112 ILE A CA 1
ATOM 871 C C . ILE A 1 112 ? -5.415 8.894 16.089 1.00 85.62 112 ILE A C 1
ATOM 873 O O . ILE A 1 112 ? -6.530 9.278 16.454 1.00 85.62 112 ILE A O 1
ATOM 877 N N . ASN A 1 113 ? -4.445 9.740 15.745 1.00 89.44 113 ASN A N 1
ATOM 878 C CA . ASN A 1 113 ? -4.635 11.176 15.602 1.00 89.44 113 ASN A CA 1
ATOM 879 C C . ASN A 1 113 ? -5.152 11.509 14.194 1.00 89.44 113 ASN A C 1
ATOM 881 O O . ASN A 1 113 ? -4.524 11.157 13.200 1.00 89.44 113 ASN A O 1
ATOM 885 N N . GLY A 1 114 ? -6.270 12.234 14.090 1.00 88.81 114 GLY A N 1
ATOM 886 C CA . GLY A 1 114 ? -6.870 12.566 12.792 1.00 88.81 114 GLY A CA 1
ATOM 887 C C . GLY A 1 114 ? -5.964 13.375 11.854 1.00 88.81 114 GLY A C 1
ATOM 888 O O . GLY A 1 114 ? -5.997 13.147 10.651 1.00 88.81 114 GLY A O 1
ATOM 889 N N . ARG A 1 115 ? -5.122 14.281 12.376 1.00 89.94 115 ARG A N 1
ATOM 890 C CA . ARG A 1 115 ? -4.181 15.053 11.541 1.00 89.94 115 ARG A CA 1
ATOM 891 C C . ARG A 1 115 ? -3.045 14.187 11.019 1.00 89.94 115 ARG A C 1
ATOM 893 O O . ARG A 1 115 ? -2.680 14.312 9.859 1.00 89.94 115 ARG A O 1
ATOM 900 N N . GLU A 1 116 ? -2.503 13.324 11.873 1.00 91.06 116 GLU A N 1
ATOM 901 C CA . GLU A 1 116 ? -1.461 12.377 11.472 1.00 91.06 116 GLU A CA 1
ATOM 902 C C . GLU A 1 116 ? -2.001 11.421 10.409 1.00 91.06 116 GLU A C 1
ATOM 904 O O . GLU A 1 116 ? -1.413 11.311 9.340 1.00 91.06 116 GLU A O 1
ATOM 909 N N . LEU A 1 117 ? -3.175 10.829 10.657 1.00 91.81 117 LEU A N 1
ATOM 910 C CA . LEU A 1 117 ? -3.825 9.917 9.722 1.00 91.81 117 LEU A CA 1
ATOM 911 C C . LEU A 1 117 ? -4.092 10.578 8.366 1.00 91.81 117 LEU A C 1
ATOM 913 O O . LEU A 1 117 ? -3.837 9.961 7.337 1.00 91.81 117 LEU A O 1
ATOM 917 N N . LEU A 1 118 ? -4.565 11.830 8.364 1.00 92.94 118 LEU A N 1
ATOM 918 C CA . LEU A 1 118 ? -4.754 12.615 7.145 1.00 92.94 118 LEU A CA 1
ATOM 919 C C . LEU A 1 118 ? -3.453 12.698 6.339 1.00 92.94 118 LEU A C 1
ATOM 921 O O . LEU A 1 118 ? -3.428 12.307 5.176 1.00 92.94 118 LEU A O 1
ATOM 925 N N . THR A 1 119 ? -2.364 13.142 6.971 1.00 93.44 119 THR A N 1
ATOM 926 C CA . THR A 1 119 ? -1.063 13.260 6.304 1.00 93.44 119 THR A CA 1
ATOM 927 C C . THR A 1 119 ? -0.551 11.906 5.812 1.00 93.44 119 THR A C 1
ATOM 929 O O . THR A 1 119 ? -0.063 11.814 4.687 1.00 93.44 119 THR A O 1
ATOM 932 N N . THR A 1 120 ? -0.685 10.838 6.606 1.00 95.12 120 THR A N 1
ATOM 933 C CA . THR A 1 120 ? -0.258 9.492 6.195 1.00 95.12 120 THR A CA 1
ATOM 934 C C . THR A 1 120 ? -1.043 9.001 4.977 1.00 95.12 120 THR A C 1
ATOM 936 O O . THR A 1 120 ? -0.436 8.457 4.057 1.00 95.12 120 THR A O 1
ATOM 939 N N . ILE A 1 121 ? -2.361 9.223 4.930 1.00 96.06 121 ILE A N 1
ATOM 940 C CA . ILE A 1 121 ? -3.214 8.844 3.792 1.00 96.06 121 ILE A CA 1
ATOM 941 C C . ILE A 1 121 ? -2.840 9.630 2.537 1.00 96.06 121 ILE A C 1
ATOM 943 O O . ILE A 1 121 ? -2.618 9.026 1.488 1.00 96.06 121 ILE A O 1
ATOM 947 N N . GLU A 1 122 ? -2.715 10.954 2.637 1.00 94.81 122 GLU A N 1
ATOM 948 C CA . GLU A 1 122 ? -2.340 11.804 1.502 1.00 94.81 122 GLU A CA 1
ATOM 949 C C . GLU A 1 122 ? -0.980 11.396 0.921 1.00 94.81 122 GLU A C 1
ATOM 951 O O . GLU A 1 122 ? -0.837 11.236 -0.294 1.00 94.81 122 GLU A O 1
ATOM 956 N N . MET A 1 123 ? 0.011 11.157 1.786 1.00 95.62 123 MET A N 1
ATOM 957 C CA . MET A 1 123 ? 1.336 10.701 1.367 1.00 95.62 123 MET A CA 1
ATOM 958 C C . MET A 1 123 ? 1.301 9.308 0.733 1.00 95.62 123 MET A C 1
ATOM 960 O O . MET A 1 123 ? 1.956 9.091 -0.288 1.00 95.62 123 MET A O 1
ATOM 964 N N . ALA A 1 124 ? 0.538 8.375 1.307 1.00 96.62 124 ALA A N 1
ATOM 965 C CA . ALA A 1 124 ? 0.404 7.017 0.791 1.00 96.62 124 ALA A CA 1
ATOM 966 C C . ALA A 1 124 ? -0.211 7.004 -0.614 1.00 96.62 124 ALA A C 1
ATOM 968 O O . ALA A 1 124 ? 0.347 6.394 -1.527 1.00 96.62 124 ALA A O 1
ATOM 969 N N . LEU A 1 125 ? -1.314 7.732 -0.811 1.00 96.06 125 LEU A N 1
ATOM 970 C CA . LEU A 1 125 ? -1.982 7.860 -2.108 1.00 96.06 125 LEU A CA 1
ATOM 971 C C . LEU A 1 125 ? -1.090 8.554 -3.139 1.00 96.06 125 LEU A C 1
ATOM 973 O O . LEU A 1 125 ? -1.008 8.120 -4.289 1.00 96.06 125 LEU A O 1
ATOM 977 N N . TYR A 1 126 ? -0.389 9.616 -2.733 1.00 95.12 126 TYR A N 1
ATOM 978 C CA . TYR A 1 126 ? 0.541 10.317 -3.610 1.00 95.12 126 TYR A CA 1
ATOM 979 C C . TYR A 1 126 ? 1.683 9.403 -4.070 1.00 95.12 126 TYR A C 1
ATOM 981 O O . TYR A 1 126 ? 1.944 9.304 -5.272 1.00 95.12 126 TYR A O 1
ATOM 989 N N . ARG A 1 127 ? 2.321 8.683 -3.138 1.00 95.56 127 ARG A N 1
ATOM 990 C CA . ARG A 1 127 ? 3.382 7.714 -3.445 1.00 95.56 127 ARG A CA 1
ATOM 991 C C . ARG A 1 127 ? 2.871 6.610 -4.372 1.00 95.56 127 ARG A C 1
ATOM 993 O O . ARG A 1 127 ? 3.494 6.346 -5.395 1.00 95.56 127 ARG A O 1
ATOM 1000 N N . HIS A 1 128 ? 1.709 6.036 -4.071 1.00 96.12 128 HIS A N 1
ATOM 1001 C CA . HIS A 1 128 ? 1.095 4.993 -4.890 1.00 96.12 128 HIS A CA 1
ATOM 1002 C C . HIS A 1 128 ? 0.818 5.444 -6.331 1.00 96.12 128 HIS A C 1
ATOM 1004 O O . HIS A 1 128 ? 1.090 4.722 -7.294 1.00 96.12 128 HIS A O 1
ATOM 1010 N N . LYS A 1 129 ? 0.334 6.677 -6.497 1.00 94.44 129 LYS A N 1
ATOM 1011 C CA . LYS A 1 129 ? 0.096 7.281 -7.810 1.00 94.44 129 LYS A CA 1
ATOM 1012 C C . LYS A 1 129 ? 1.387 7.484 -8.602 1.00 94.44 129 LYS A C 1
ATOM 1014 O O . LYS A 1 129 ? 1.380 7.299 -9.817 1.00 94.44 129 LYS A O 1
ATOM 1019 N N . LEU A 1 130 ? 2.477 7.883 -7.943 1.00 93.75 130 LEU A N 1
ATOM 1020 C CA . LEU A 1 130 ? 3.784 8.019 -8.592 1.00 93.75 130 LEU A CA 1
ATOM 1021 C C . LEU A 1 130 ? 4.329 6.663 -9.050 1.00 93.75 130 LEU A C 1
ATOM 1023 O O . LEU A 1 130 ? 4.731 6.543 -10.204 1.00 93.75 130 LEU A O 1
ATOM 1027 N N . GLU A 1 131 ? 4.293 5.650 -8.183 1.00 92.75 131 GLU A N 1
ATOM 1028 C CA . GLU A 1 131 ? 4.757 4.293 -8.505 1.00 92.75 131 GLU A CA 1
ATOM 1029 C C . GLU A 1 131 ? 3.949 3.675 -9.656 1.00 92.75 131 GLU A C 1
ATOM 1031 O O . GLU A 1 131 ? 4.523 3.135 -10.602 1.00 92.75 131 GLU A O 1
ATOM 1036 N N . THR A 1 132 ? 2.622 3.835 -9.640 1.00 91.44 132 THR A N 1
ATOM 1037 C CA . THR A 1 132 ? 1.749 3.336 -10.715 1.00 91.44 132 THR A CA 1
ATOM 1038 C C . THR A 1 132 ? 2.049 4.022 -12.049 1.00 91.44 132 THR A C 1
ATOM 1040 O O . THR A 1 132 ? 2.221 3.344 -13.059 1.00 91.44 132 THR A O 1
ATOM 1043 N N . ARG A 1 133 ? 2.210 5.353 -12.065 1.00 91.88 133 ARG A N 1
ATOM 1044 C CA . ARG A 1 133 ? 2.569 6.098 -13.286 1.00 91.88 133 ARG A CA 1
ATOM 1045 C C . ARG A 1 133 ? 3.935 5.715 -13.839 1.00 91.88 133 ARG A C 1
ATOM 1047 O O . ARG A 1 133 ? 4.101 5.664 -15.055 1.00 91.88 133 ARG A O 1
ATOM 1054 N N . LEU A 1 134 ? 4.913 5.482 -12.965 1.00 91.81 134 LEU A N 1
ATOM 1055 C CA . LEU A 1 134 ? 6.239 5.038 -13.382 1.00 91.81 134 LEU A CA 1
ATOM 1056 C C . LEU A 1 134 ? 6.140 3.681 -14.085 1.00 91.81 134 LEU A C 1
ATOM 1058 O O . LEU A 1 134 ? 6.606 3.544 -15.213 1.00 91.81 134 LEU A O 1
ATOM 1062 N N . LYS A 1 135 ? 5.433 2.728 -13.470 1.00 89.38 135 LYS A N 1
ATOM 1063 C CA . LYS A 1 135 ? 5.202 1.394 -14.032 1.00 89.38 135 LYS A CA 1
ATOM 1064 C C . LYS A 1 135 ? 4.471 1.445 -15.377 1.00 89.38 135 LYS A C 1
ATOM 1066 O O . LYS A 1 135 ? 4.870 0.763 -16.316 1.00 89.38 135 LYS A O 1
ATOM 1071 N N . GLU A 1 136 ? 3.433 2.270 -15.497 1.00 89.81 136 GLU A N 1
ATOM 1072 C CA . GLU A 1 136 ? 2.712 2.481 -16.760 1.00 89.81 136 GLU A CA 1
ATOM 1073 C C . GLU A 1 136 ? 3.621 3.080 -17.842 1.00 89.81 136 GLU A C 1
ATOM 1075 O O . GLU A 1 136 ? 3.605 2.624 -18.986 1.00 89.81 136 GLU A O 1
ATOM 1080 N N . SER A 1 137 ? 4.452 4.066 -17.489 1.00 88.94 137 SER A N 1
ATOM 1081 C CA . SER A 1 137 ? 5.407 4.684 -18.414 1.00 88.94 137 SER A CA 1
ATOM 1082 C C . SER A 1 137 ? 6.461 3.687 -18.901 1.00 88.94 137 SER A C 1
ATOM 1084 O O . SER A 1 137 ? 6.784 3.667 -20.088 1.00 88.94 137 SER A O 1
ATOM 1086 N N . GLU A 1 138 ? 6.993 2.849 -18.010 1.00 88.00 138 GLU A N 1
ATOM 1087 C CA . GLU A 1 138 ? 7.943 1.787 -18.359 1.00 88.00 138 GLU A CA 1
ATOM 1088 C C . GLU A 1 138 ? 7.304 0.740 -19.274 1.00 88.00 138 GLU A C 1
ATOM 1090 O O . GLU A 1 138 ? 7.905 0.322 -20.265 1.00 88.00 138 GLU A O 1
ATOM 1095 N N . GLN A 1 139 ? 6.069 0.329 -18.982 1.00 86.12 139 GLN A N 1
ATOM 1096 C CA . GLN A 1 139 ? 5.323 -0.614 -19.815 1.00 86.12 139 GLN A CA 1
ATOM 1097 C C . GLN A 1 139 ? 5.027 -0.036 -21.199 1.00 86.12 139 GLN A C 1
ATOM 1099 O O . GLN A 1 139 ? 5.214 -0.726 -22.201 1.00 86.12 139 GLN A O 1
ATOM 1104 N N . TRP A 1 140 ? 4.619 1.232 -21.270 1.00 82.38 140 TRP A N 1
ATOM 1105 C CA . TRP A 1 140 ? 4.375 1.930 -22.528 1.00 82.38 140 TRP A CA 1
ATOM 1106 C C . TRP A 1 140 ? 5.642 2.043 -23.380 1.00 82.38 140 TRP A C 1
ATOM 1108 O O . TRP A 1 140 ? 5.614 1.739 -24.577 1.00 82.38 140 TRP A O 1
ATOM 1118 N N . LEU A 1 141 ? 6.762 2.445 -22.768 1.00 81.44 141 LEU A N 1
ATOM 1119 C CA . LEU A 1 141 ? 8.052 2.541 -23.447 1.00 81.44 141 LEU A CA 1
ATOM 1120 C C . LEU A 1 141 ? 8.479 1.173 -23.992 1.00 81.44 141 LEU A C 1
ATOM 1122 O O . LEU A 1 141 ? 8.819 1.066 -25.169 1.00 81.44 141 LEU A O 1
ATOM 1126 N N . ASN A 1 142 ? 8.382 0.122 -23.173 1.00 78.75 142 ASN A N 1
ATOM 1127 C CA . ASN A 1 142 ? 8.686 -1.241 -23.599 1.00 78.75 142 ASN A CA 1
ATOM 1128 C C . ASN A 1 142 ? 7.790 -1.686 -24.761 1.00 78.75 142 ASN A C 1
ATOM 1130 O O . ASN A 1 142 ? 8.308 -2.119 -25.788 1.00 78.75 142 ASN A O 1
ATOM 1134 N N . ALA A 1 143 ? 6.468 -1.532 -24.652 1.00 79.50 143 ALA A N 1
ATOM 1135 C CA . ALA A 1 143 ? 5.532 -1.918 -25.708 1.00 79.50 143 ALA A CA 1
ATOM 1136 C C . ALA A 1 143 ? 5.797 -1.172 -27.026 1.00 79.50 143 ALA A C 1
ATOM 1138 O O . ALA A 1 143 ? 5.767 -1.773 -28.100 1.00 79.50 143 ALA A O 1
ATOM 1139 N N . THR A 1 144 ? 6.113 0.122 -26.952 1.00 78.38 144 THR A N 1
ATOM 1140 C CA . THR A 1 144 ? 6.444 0.940 -28.125 1.00 78.38 144 THR A CA 1
ATOM 1141 C C . THR A 1 144 ? 7.728 0.442 -28.783 1.00 78.38 144 THR A C 1
ATOM 1143 O O . THR A 1 144 ? 7.728 0.116 -29.965 1.00 78.38 144 THR A O 1
ATOM 1146 N N . LEU A 1 145 ? 8.811 0.288 -28.018 1.00 77.44 145 LEU A N 1
ATOM 1147 C CA . LEU A 1 145 ? 10.101 -0.151 -28.557 1.00 77.44 145 LEU A CA 1
ATOM 1148 C C . LEU A 1 145 ? 10.047 -1.565 -29.155 1.00 77.44 145 LEU A C 1
ATOM 1150 O O . LEU A 1 145 ? 10.742 -1.836 -30.132 1.00 77.44 145 LEU A O 1
ATOM 1154 N N . HIS A 1 146 ? 9.200 -2.444 -28.613 1.00 69.94 146 HIS A N 1
ATOM 1155 C CA . HIS A 1 146 ? 9.021 -3.811 -29.112 1.00 69.94 146 HIS A CA 1
ATOM 1156 C C . HIS A 1 146 ? 8.083 -3.915 -30.325 1.00 69.94 146 HIS A C 1
ATOM 1158 O O . HIS A 1 146 ? 8.138 -4.917 -31.034 1.00 69.94 146 HIS A O 1
ATOM 1164 N N . SER A 1 147 ? 7.222 -2.919 -30.561 1.00 69.25 147 SER A N 1
ATOM 1165 C CA . SER A 1 147 ? 6.256 -2.916 -31.673 1.00 69.25 147 SER A CA 1
ATOM 1166 C C . SER A 1 147 ? 6.691 -2.073 -32.872 1.00 69.25 147 SER A C 1
ATOM 1168 O O . SER A 1 147 ? 6.106 -2.207 -33.948 1.00 69.25 147 SER A O 1
ATOM 1170 N N . ILE A 1 148 ? 7.716 -1.230 -32.717 1.00 75.06 148 ILE A N 1
ATOM 1171 C CA . ILE A 1 148 ? 8.349 -0.532 -33.838 1.00 75.06 148 ILE A CA 1
ATOM 1172 C C . ILE A 1 148 ? 8.922 -1.571 -34.812 1.00 75.06 148 ILE A C 1
ATOM 1174 O O . ILE A 1 148 ? 9.666 -2.463 -34.415 1.00 75.06 148 ILE A O 1
ATOM 1178 N N . GLY A 1 149 ? 8.564 -1.441 -36.093 1.00 65.94 149 GLY A N 1
ATOM 1179 C CA . GLY A 1 149 ? 9.060 -2.303 -37.172 1.00 65.94 149 GLY A CA 1
ATOM 1180 C C . GLY A 1 149 ? 10.520 -2.050 -37.560 1.00 65.94 149 GLY A C 1
ATOM 1181 O O . GLY A 1 149 ? 11.086 -2.842 -38.308 1.00 65.94 149 GLY A O 1
ATOM 1182 N N . ASP A 1 150 ? 11.122 -0.984 -37.033 1.00 81.44 150 ASP A N 1
ATOM 1183 C CA . ASP A 1 150 ? 12.528 -0.636 -37.215 1.00 81.44 150 ASP A CA 1
ATOM 1184 C C . ASP A 1 150 ? 13.401 -1.192 -36.080 1.00 81.44 150 ASP A C 1
ATOM 1186 O O . ASP A 1 150 ? 12.990 -1.324 -34.922 1.00 81.44 150 ASP A O 1
ATOM 1190 N N . ALA A 1 151 ? 14.653 -1.491 -36.415 1.00 84.25 151 ALA A N 1
ATOM 1191 C CA . ALA A 1 151 ? 15.661 -1.863 -35.437 1.00 84.25 151 ALA A CA 1
ATOM 1192 C C . ALA A 1 151 ? 16.098 -0.643 -34.613 1.00 84.25 151 ALA A C 1
ATOM 1194 O O . ALA A 1 151 ? 16.541 0.364 -35.164 1.00 84.25 151 ALA A O 1
ATOM 1195 N N . VAL A 1 152 ? 16.008 -0.757 -33.287 1.00 87.62 152 VAL A N 1
ATOM 1196 C CA . VAL A 1 152 ? 16.431 0.276 -32.336 1.00 87.62 152 VAL A CA 1
ATOM 1197 C C . VAL A 1 152 ? 17.526 -0.284 -31.437 1.00 87.62 152 VAL A C 1
ATOM 1199 O O . VAL A 1 152 ? 17.321 -1.285 -30.751 1.00 87.62 152 VAL A O 1
ATOM 1202 N N . ILE A 1 153 ? 18.669 0.403 -31.414 1.00 88.75 153 ILE A N 1
ATOM 1203 C CA . ILE A 1 153 ? 19.761 0.191 -30.461 1.00 88.75 153 ILE A CA 1
ATOM 1204 C C . ILE A 1 153 ? 20.014 1.528 -29.765 1.00 88.75 153 ILE A C 1
ATOM 1206 O O . ILE A 1 153 ? 20.174 2.548 -30.435 1.00 88.75 153 ILE A O 1
ATOM 1210 N N . ALA A 1 154 ? 20.040 1.533 -28.435 1.00 89.50 154 ALA A N 1
ATOM 1211 C CA . ALA A 1 154 ? 20.419 2.706 -27.654 1.00 89.50 154 ALA A CA 1
ATOM 1212 C C . ALA A 1 154 ? 21.733 2.441 -26.917 1.00 89.50 154 ALA A C 1
ATOM 1214 O O . ALA A 1 154 ? 21.959 1.332 -26.425 1.00 89.50 154 ALA A O 1
ATOM 1215 N N . THR A 1 155 ? 22.572 3.470 -26.812 1.00 92.44 155 THR A N 1
ATOM 1216 C CA . THR A 1 155 ? 23.847 3.425 -26.089 1.00 92.44 155 THR A CA 1
ATOM 1217 C C . THR A 1 155 ? 23.889 4.454 -24.968 1.00 92.44 155 THR A C 1
ATOM 1219 O O . THR A 1 155 ? 23.151 5.442 -24.982 1.00 92.44 155 THR A O 1
ATOM 1222 N N . ASP A 1 156 ? 24.784 4.246 -24.011 1.00 91.94 156 ASP A N 1
ATOM 1223 C CA . ASP A 1 156 ? 25.198 5.293 -23.086 1.00 91.94 156 ASP A CA 1
ATOM 1224 C C . ASP A 1 156 ? 26.100 6.341 -23.778 1.00 91.94 156 ASP A C 1
ATOM 1226 O O . ASP A 1 156 ? 26.268 6.363 -25.003 1.00 91.94 156 ASP A O 1
ATOM 1230 N N . ASN A 1 157 ? 26.681 7.242 -22.984 1.00 92.62 157 ASN A N 1
ATOM 1231 C CA . ASN A 1 157 ? 27.555 8.313 -23.464 1.00 92.62 157 ASN A CA 1
ATOM 1232 C C . ASN A 1 157 ? 28.956 7.847 -23.901 1.00 92.62 157 ASN A C 1
ATOM 1234 O O . ASN A 1 157 ? 29.705 8.662 -24.442 1.00 92.62 157 ASN A O 1
ATOM 1238 N N . ILE A 1 158 ? 29.320 6.587 -23.660 1.00 91.12 158 ILE A N 1
ATOM 1239 C CA . ILE A 1 158 ? 30.601 5.991 -24.060 1.00 91.12 158 ILE A CA 1
ATOM 1240 C C . ILE A 1 158 ? 30.436 4.933 -25.158 1.00 91.12 158 ILE A C 1
ATOM 1242 O O . ILE A 1 158 ? 31.426 4.337 -25.568 1.00 91.12 158 ILE A O 1
ATOM 1246 N N . GLY A 1 159 ? 29.218 4.743 -25.675 1.00 88.62 159 GLY A N 1
ATOM 1247 C CA . GLY A 1 159 ? 28.932 3.851 -26.798 1.00 88.62 159 GLY A CA 1
ATOM 1248 C C . GLY A 1 159 ? 28.615 2.409 -26.400 1.00 88.62 159 GLY A C 1
ATOM 1249 O O . GLY A 1 159 ? 28.475 1.565 -27.286 1.00 88.62 159 GLY A O 1
ATOM 1250 N N . GLN A 1 160 ? 28.460 2.113 -25.104 1.00 93.19 160 GLN A N 1
ATOM 1251 C CA . GLN A 1 160 ? 28.019 0.790 -24.662 1.00 93.19 160 GLN A CA 1
ATOM 1252 C C . GLN A 1 160 ? 26.510 0.658 -24.813 1.00 93.19 160 GLN A C 1
ATOM 1254 O O . GLN A 1 160 ? 25.751 1.567 -24.472 1.00 93.19 160 GLN A O 1
ATOM 1259 N N . ILE A 1 161 ? 26.063 -0.488 -25.316 1.00 92.00 161 ILE A N 1
ATOM 1260 C CA . ILE A 1 161 ? 24.650 -0.771 -25.545 1.00 92.00 161 ILE A CA 1
ATOM 1261 C C . ILE A 1 161 ? 23.924 -0.832 -24.204 1.00 92.00 161 ILE A C 1
ATOM 1263 O O . ILE A 1 161 ? 24.264 -1.626 -23.330 1.00 92.00 161 ILE A O 1
ATOM 1267 N N . ILE A 1 162 ? 22.877 -0.025 -24.071 1.00 92.75 162 ILE A N 1
ATOM 1268 C CA . ILE A 1 162 ? 21.959 -0.052 -22.926 1.00 92.75 162 ILE A CA 1
ATOM 1269 C C . ILE A 1 162 ? 20.641 -0.745 -23.275 1.00 92.75 162 ILE A C 1
ATOM 1271 O O . ILE A 1 162 ? 19.915 -1.171 -22.381 1.00 92.75 162 ILE A O 1
ATOM 1275 N N . PHE A 1 163 ? 20.322 -0.865 -24.568 1.00 89.56 163 PHE A N 1
ATOM 1276 C CA . PHE A 1 163 ? 19.075 -1.461 -25.034 1.00 89.56 163 PHE A CA 1
ATOM 1277 C C . PHE A 1 163 ? 19.157 -1.880 -26.507 1.00 89.56 163 PHE A C 1
ATOM 1279 O O . PHE A 1 163 ? 19.754 -1.175 -27.323 1.00 89.56 163 PHE A O 1
ATOM 1286 N N . ILE A 1 164 ? 18.495 -2.989 -26.847 1.00 89.19 164 ILE A N 1
ATOM 1287 C CA . ILE A 1 164 ? 18.275 -3.452 -28.221 1.00 89.19 164 ILE A CA 1
ATOM 1288 C C . ILE A 1 164 ? 16.863 -4.041 -28.327 1.00 89.19 164 ILE A C 1
ATOM 1290 O O . ILE A 1 164 ? 16.488 -4.893 -27.528 1.00 89.19 164 ILE A O 1
ATOM 1294 N N . ASN A 1 165 ? 16.057 -3.581 -29.287 1.00 87.88 165 ASN A N 1
ATOM 1295 C CA . ASN A 1 165 ? 14.693 -4.094 -29.449 1.00 87.88 165 ASN A CA 1
ATOM 1296 C C . ASN A 1 165 ? 14.660 -5.440 -30.208 1.00 87.88 165 ASN A C 1
ATOM 1298 O O . ASN A 1 165 ? 15.619 -5.770 -30.906 1.00 87.88 165 ASN A O 1
ATOM 1302 N N . PRO A 1 166 ? 13.555 -6.213 -30.158 1.00 88.12 166 PRO A N 1
ATOM 1303 C CA . PRO A 1 166 ? 13.470 -7.520 -30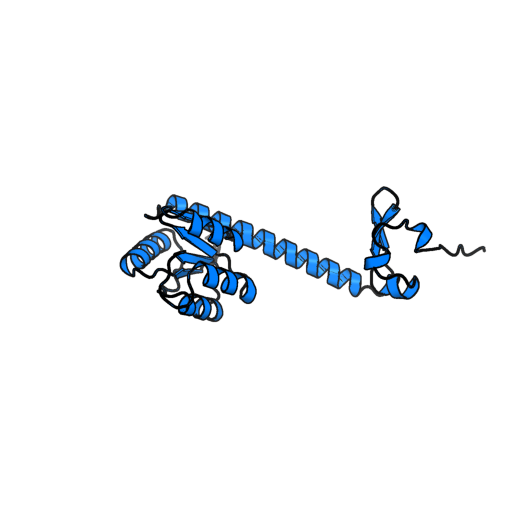.821 1.00 88.12 166 PRO A CA 1
ATOM 1304 C C . PRO A 1 166 ? 13.739 -7.497 -32.328 1.00 88.12 166 PRO A C 1
ATOM 1306 O O . PRO A 1 166 ? 14.259 -8.466 -32.878 1.00 88.12 166 PRO A O 1
ATOM 1309 N N . VAL A 1 167 ? 13.393 -6.402 -33.011 1.00 87.50 167 VAL A N 1
ATOM 1310 C CA . VAL A 1 167 ? 13.697 -6.247 -34.438 1.00 87.50 167 VAL A CA 1
ATOM 1311 C C . VAL A 1 167 ? 15.208 -6.148 -34.648 1.00 87.50 167 VAL A C 1
ATOM 1313 O O . VAL A 1 167 ? 15.759 -6.873 -35.474 1.00 87.50 167 VAL A O 1
ATOM 1316 N N . ALA A 1 168 ? 15.898 -5.316 -33.866 1.00 88.81 168 ALA A N 1
ATOM 1317 C CA . ALA A 1 168 ? 17.351 -5.223 -33.885 1.00 88.81 168 ALA A CA 1
ATOM 1318 C C . ALA A 1 168 ? 18.023 -6.532 -33.442 1.00 88.81 168 ALA A C 1
ATOM 1320 O O . ALA A 1 168 ? 19.039 -6.899 -34.028 1.00 88.81 168 ALA A O 1
ATOM 1321 N N . GLU A 1 169 ? 17.447 -7.287 -32.499 1.00 90.44 169 GLU A N 1
ATOM 1322 C CA . GLU A 1 169 ? 17.924 -8.643 -32.190 1.00 90.44 169 GLU A CA 1
ATOM 1323 C C . GLU A 1 169 ? 17.853 -9.552 -33.424 1.00 90.44 169 GLU A C 1
ATOM 1325 O O . GLU A 1 169 ? 18.789 -10.293 -33.714 1.00 90.44 169 GLU A O 1
ATOM 1330 N N . GLY A 1 170 ? 16.746 -9.490 -34.173 1.00 85.69 170 GLY A N 1
ATOM 1331 C CA . GLY A 1 170 ? 16.555 -10.269 -35.395 1.00 85.69 170 GLY A CA 1
ATOM 1332 C C . GLY A 1 170 ? 17.535 -9.897 -36.510 1.00 85.69 170 GLY A C 1
ATOM 1333 O O . GLY A 1 170 ? 17.988 -10.781 -37.233 1.00 85.69 170 GLY A O 1
ATOM 1334 N N . LEU A 1 171 ? 17.885 -8.611 -36.636 1.00 85.06 171 LEU A N 1
ATOM 1335 C CA . LEU A 1 171 ? 18.829 -8.129 -37.651 1.00 85.06 171 LEU A CA 1
ATOM 1336 C C . LEU A 1 171 ? 20.298 -8.361 -37.278 1.00 85.06 171 LEU A C 1
ATOM 1338 O O . LEU A 1 171 ? 21.104 -8.676 -38.149 1.00 85.06 171 LEU A O 1
ATOM 1342 N N . THR A 1 172 ? 20.657 -8.186 -36.006 1.00 88.06 172 THR A N 1
ATOM 1343 C CA . THR A 1 172 ? 22.047 -8.319 -35.529 1.00 88.06 172 THR A CA 1
ATOM 1344 C C . THR A 1 172 ? 22.399 -9.748 -35.123 1.00 88.06 172 THR A C 1
ATOM 1346 O O . THR A 1 172 ? 23.573 -10.107 -35.089 1.00 88.06 172 THR A O 1
ATOM 1349 N N . GLY A 1 173 ? 21.399 -10.574 -34.802 1.00 87.88 173 GLY A N 1
ATOM 1350 C CA . GLY A 1 173 ? 21.581 -11.911 -34.236 1.00 87.88 173 GLY A CA 1
ATOM 1351 C C . GLY A 1 173 ? 21.902 -11.916 -32.738 1.00 87.88 173 GLY A C 1
ATOM 1352 O O . GLY 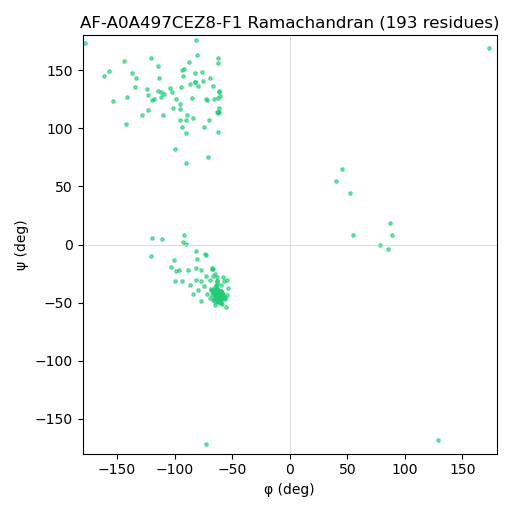A 1 173 ? 22.043 -12.992 -32.156 1.00 87.88 173 GLY A O 1
ATOM 1353 N N . TRP A 1 174 ? 21.996 -10.747 -32.101 1.00 91.31 174 TRP A N 1
ATOM 1354 C CA . TRP A 1 174 ? 22.304 -10.619 -30.681 1.00 91.31 174 TRP A CA 1
ATOM 1355 C C . TRP A 1 174 ? 21.036 -10.512 -29.844 1.00 91.31 174 TRP A C 1
ATOM 1357 O O . TRP A 1 174 ? 20.133 -9.746 -30.166 1.00 91.31 174 TRP A O 1
ATOM 1367 N N . LYS A 1 175 ? 20.978 -11.248 -28.731 1.00 91.19 175 LYS A N 1
ATOM 1368 C CA . LYS A 1 175 ? 19.929 -11.065 -27.723 1.00 91.19 175 LYS A CA 1
ATOM 1369 C C . LYS A 1 175 ? 20.267 -9.909 -26.798 1.00 91.19 175 LYS A C 1
ATOM 1371 O O . LYS A 1 175 ? 21.434 -9.696 -26.482 1.00 91.19 175 LYS A O 1
ATOM 1376 N N . GLN A 1 176 ? 19.254 -9.198 -26.309 1.00 89.75 176 GLN A N 1
ATOM 1377 C CA . GLN A 1 176 ? 19.433 -8.052 -25.420 1.00 89.75 176 GLN A CA 1
ATOM 1378 C C . GLN A 1 176 ? 20.269 -8.406 -24.194 1.00 89.75 176 GLN A C 1
ATOM 1380 O O . GLN A 1 176 ? 21.183 -7.664 -23.849 1.00 89.75 176 GLN A O 1
ATOM 1385 N N . ALA A 1 177 ? 20.005 -9.563 -23.584 1.00 90.62 177 ALA A N 1
ATOM 1386 C CA . ALA A 1 177 ? 20.759 -10.049 -22.431 1.00 90.62 177 ALA A CA 1
ATOM 1387 C C . ALA A 1 177 ? 22.269 -10.203 -22.703 1.00 90.62 177 ALA A C 1
ATOM 1389 O O . ALA A 1 177 ? 23.062 -10.058 -21.779 1.00 90.62 177 ALA A O 1
ATOM 1390 N N . ASP A 1 178 ? 22.657 -10.458 -23.956 1.00 91.44 178 ASP A N 1
ATOM 1391 C CA . ASP A 1 178 ? 24.049 -10.676 -24.361 1.00 91.44 178 ASP A CA 1
ATOM 1392 C C . ASP A 1 178 ? 24.704 -9.419 -24.959 1.00 91.44 178 ASP A C 1
ATOM 1394 O O . ASP A 1 178 ? 25.933 -9.315 -24.972 1.00 91.44 178 ASP A O 1
ATOM 1398 N N . ALA A 1 179 ? 23.891 -8.490 -25.476 1.00 90.19 179 ALA A N 1
ATOM 1399 C CA . ALA A 1 179 ? 24.326 -7.250 -26.113 1.00 90.19 179 ALA A CA 1
ATOM 1400 C C . ALA A 1 179 ? 24.533 -6.100 -25.118 1.00 90.19 179 ALA A C 1
ATOM 1402 O O . ALA A 1 179 ? 25.420 -5.274 -25.322 1.00 90.19 179 ALA A O 1
ATOM 1403 N N . VAL A 1 180 ? 23.722 -6.018 -24.056 1.00 92.25 180 VAL A N 1
ATOM 1404 C CA . VAL A 1 180 ? 23.816 -4.928 -23.072 1.00 92.25 180 VAL A CA 1
ATOM 1405 C C . VAL A 1 180 ? 25.190 -4.932 -22.390 1.00 92.25 180 VAL A C 1
ATOM 1407 O O . VAL A 1 180 ? 25.669 -5.966 -21.930 1.00 92.25 180 VAL A O 1
ATOM 1410 N N . GLY A 1 181 ? 25.828 -3.760 -22.332 1.00 90.94 181 GLY A N 1
ATOM 1411 C CA . GLY A 1 181 ? 27.181 -3.558 -21.805 1.00 90.94 181 GLY A CA 1
ATOM 1412 C C . GLY A 1 181 ? 28.312 -3.812 -22.809 1.00 90.94 181 GLY A C 1
ATOM 1413 O O . GLY A 1 181 ? 29.474 -3.585 -22.478 1.00 90.94 181 GLY A O 1
ATOM 1414 N N . ARG A 1 182 ? 28.010 -4.264 -24.033 1.00 92.06 182 ARG A N 1
ATOM 1415 C CA . ARG A 1 182 ? 29.002 -4.367 -25.116 1.00 92.06 182 ARG A CA 1
ATOM 1416 C C . ARG A 1 182 ? 29.104 -3.072 -25.904 1.00 92.06 182 ARG A C 1
ATOM 1418 O O . ARG A 1 182 ? 28.161 -2.283 -25.936 1.00 92.06 182 ARG A O 1
ATOM 1425 N N . ASP A 1 183 ? 30.237 -2.879 -26.567 1.00 92.00 183 ASP A N 1
ATOM 1426 C CA . ASP A 1 183 ? 30.425 -1.766 -27.493 1.00 92.00 183 ASP A CA 1
ATOM 1427 C C . ASP A 1 183 ? 29.513 -1.927 -28.720 1.00 92.00 183 ASP A C 1
ATOM 1429 O O . ASP A 1 183 ? 29.390 -3.020 -29.285 1.00 92.00 183 ASP A O 1
ATOM 1433 N N . LEU A 1 184 ? 28.874 -0.836 -29.148 1.00 88.81 184 LEU A N 1
ATOM 1434 C CA . LEU A 1 184 ? 27.994 -0.832 -30.316 1.00 88.81 184 LEU A CA 1
ATOM 1435 C C . LEU A 1 184 ? 28.673 -1.397 -31.572 1.00 88.81 184 LEU A C 1
ATOM 1437 O O . LEU A 1 184 ? 28.027 -2.105 -32.345 1.00 88.81 184 LEU A O 1
ATOM 1441 N N . ALA A 1 185 ? 29.962 -1.116 -31.770 1.00 87.38 185 ALA A N 1
ATOM 1442 C CA . ALA A 1 185 ? 30.704 -1.553 -32.945 1.00 87.38 185 ALA A CA 1
ATOM 1443 C C . ALA A 1 185 ? 30.915 -3.077 -33.001 1.00 87.38 185 ALA A C 1
ATOM 1445 O O . ALA A 1 185 ? 31.170 -3.602 -34.085 1.00 87.38 185 ALA A O 1
ATOM 1446 N N . GLU A 1 186 ? 30.802 -3.790 -31.871 1.00 83.19 186 GLU A N 1
ATOM 1447 C CA . GLU A 1 186 ? 30.858 -5.262 -31.820 1.00 83.19 186 GLU A CA 1
ATOM 1448 C C . GLU A 1 186 ? 29.548 -5.914 -32.278 1.00 83.19 186 GLU A C 1
ATOM 1450 O O . GLU A 1 186 ? 29.554 -7.023 -32.812 1.00 83.19 186 GLU A O 1
ATOM 1455 N N . VAL A 1 187 ? 28.422 -5.241 -32.040 1.00 79.69 187 VAL A N 1
ATOM 1456 C CA . VAL A 1 187 ? 27.074 -5.789 -32.251 1.00 79.69 187 VAL A CA 1
ATOM 1457 C C . VAL A 1 187 ? 26.475 -5.321 -33.575 1.00 79.69 187 VAL A C 1
ATOM 1459 O O . VAL A 1 187 ? 25.720 -6.060 -34.206 1.00 79.69 187 VAL A O 1
ATOM 1462 N N . PHE A 1 188 ? 26.820 -4.114 -34.027 1.00 79.19 188 PHE A N 1
ATOM 1463 C CA . PHE A 1 188 ? 26.322 -3.543 -35.271 1.00 79.19 188 PHE A CA 1
ATOM 1464 C C . PHE A 1 188 ? 27.467 -3.048 -36.159 1.00 79.19 188 PHE A C 1
ATOM 1466 O O . PHE A 1 188 ? 28.124 -2.045 -35.881 1.00 79.19 188 PHE A O 1
ATOM 1473 N N . HIS A 1 189 ? 27.673 -3.737 -37.280 1.00 72.25 189 HIS A N 1
ATOM 1474 C CA . HIS A 1 189 ? 28.607 -3.314 -38.316 1.00 72.25 189 HIS A CA 1
ATOM 1475 C C . HIS A 1 189 ? 27.852 -2.536 -39.393 1.00 72.25 189 HIS A C 1
ATOM 1477 O O . HIS A 1 189 ? 27.105 -3.115 -40.182 1.00 72.25 189 HIS A O 1
ATOM 1483 N N . VAL A 1 190 ? 28.049 -1.217 -39.435 1.00 62.97 190 VAL A N 1
ATOM 1484 C CA . VAL A 1 190 ? 27.485 -0.371 -40.493 1.00 62.97 190 VAL A CA 1
ATOM 1485 C C . VAL A 1 190 ? 28.081 -0.811 -41.831 1.00 62.97 190 VAL A C 1
ATOM 1487 O O . VAL A 1 190 ? 29.278 -0.643 -42.071 1.00 62.97 190 VAL A O 1
ATOM 1490 N N . VAL A 1 191 ? 27.256 -1.370 -42.716 1.00 57.88 191 VAL A N 1
ATOM 1491 C CA . VAL A 1 191 ? 27.646 -1.552 -44.116 1.00 57.88 191 VAL A CA 1
ATOM 1492 C C . VAL A 1 191 ? 27.574 -0.170 -44.752 1.00 57.88 191 VAL A C 1
ATOM 1494 O O . VAL A 1 191 ? 26.489 0.331 -45.030 1.00 57.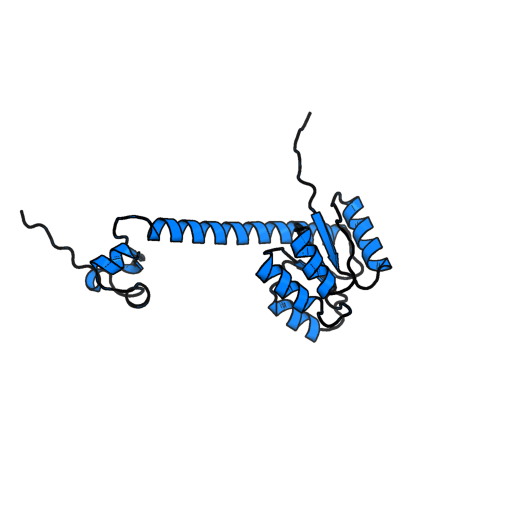88 191 VAL A O 1
ATOM 1497 N N . ASN A 1 192 ? 28.721 0.484 -44.930 1.00 48.22 192 ASN A N 1
ATOM 1498 C CA . ASN A 1 192 ? 28.767 1.684 -45.758 1.00 48.22 192 ASN A CA 1
ATOM 1499 C C . ASN A 1 192 ? 28.345 1.286 -47.179 1.00 48.22 192 ASN A C 1
ATOM 1501 O O . ASN A 1 192 ? 29.032 0.488 -47.820 1.00 48.22 192 ASN A O 1
ATOM 1505 N N . GLU A 1 193 ? 27.240 1.845 -47.675 1.00 44.84 193 GLU A N 1
ATOM 1506 C CA . GLU A 1 193 ? 26.969 1.890 -49.111 1.00 44.84 193 GLU A CA 1
ATOM 1507 C C . GLU A 1 193 ? 28.081 2.721 -49.753 1.00 44.84 193 GLU A C 1
ATOM 1509 O O . GLU A 1 193 ? 28.078 3.952 -49.732 1.00 44.84 193 GLU A O 1
ATOM 1514 N N . ILE A 1 194 ? 29.093 2.034 -50.276 1.00 43.75 194 ILE A N 1
ATOM 1515 C CA . ILE A 1 194 ? 30.050 2.643 -51.188 1.00 43.75 194 ILE A CA 1
ATOM 1516 C C . ILE A 1 194 ? 29.270 2.894 -52.483 1.00 43.75 194 ILE A C 1
ATOM 1518 O O . ILE A 1 194 ? 28.900 1.941 -53.171 1.00 43.75 194 ILE A O 1
ATOM 1522 N N . SER A 1 195 ? 28.965 4.170 -52.745 1.00 39.75 195 SER A N 1
ATOM 1523 C CA . SER A 1 195 ? 28.523 4.665 -54.058 1.00 39.75 195 SER A CA 1
ATOM 1524 C C . SER A 1 195 ? 29.577 4.426 -55.136 1.00 39.75 195 SER A C 1
ATOM 1526 O O . SER A 1 195 ? 30.783 4.476 -54.799 1.00 39.75 195 SER A O 1
#

Foldseek 3Di:
DDPPPPPAAEEEEEAQDPVLVVVVVVLCVVVRHHYPDYHQALVVLLVVCVVVVGQEYEFEQAGDDPDGRQNSLLSSCVPRVHAYEYEDQPPDPVSVVSSVVSVGLYYAYPPGDSVVVVVSVVSSSVVSVVVVVVVVVVVVVLVVLQPPLDWDWDDDPVQQTQDTYPNLCVVQVDDRVRRGRDHPCVRDPDPPPPD

Radius of gyration: 24.18 Å; Cα contacts (8 Å, |Δi|>4): 307; chains: 1; bounding box: 51×46×75 Å

Mean predicted aligned error: 9.35 Å